Protein AF-A0A3M1YDH3-F1 (afdb_monomer)

pLDDT: mean 92.2, std 5.97, range [54.03, 98.75]

Sequence (337 aa):
ISYLEQKYTNPNSDEGKILLSFSSQKAEKENRIKTLVEKVLTNGDLIYLFNVNKLTEDQAVSLIQSQQKEMLKNVYTKRLQSQLSDELAKAIIKEVNNSRLHTYFHGEDFAFFDKQGNFIGEKLKVSEDILYKIRNTFVDGKTLEMELEQPPTGFSLGTVMTTLAVLMRAGRVIAKYNGKELFSWRDEGVINIFSAAREFRKAAFKAVSKSLSLQQKQEIVQFLLDIEADKHLGLKKKIDFNTNDFELANAIRELVKHFADKIDTLAKIEKGFDTLFPNAAAGKDFLEEFTGPVSEANYIDRATGFLEQKQKFSDAVKRILNIEKFIRNRLPYVKQW

Solvent-accessible surface area (backbone atoms only — not comparable to full-atom values): 18553 Å² total; per-residue (Å²): 105,72,71,53,59,71,69,48,74,52,62,85,41,73,69,16,44,53,49,53,50,53,54,49,55,49,52,51,50,54,50,52,50,51,53,51,53,52,49,46,68,19,56,32,76,49,74,56,95,90,41,80,44,77,32,35,80,92,43,22,67,63,51,52,53,51,51,52,51,52,49,47,48,72,51,29,71,57,48,66,98,71,79,48,58,46,74,51,12,33,50,65,54,65,56,82,56,46,48,53,59,32,75,80,47,74,62,82,78,46,53,39,33,41,74,76,35,50,75,62,29,69,83,27,68,66,45,43,57,52,41,64,73,13,50,87,46,74,41,37,38,46,60,52,36,61,57,37,42,34,73,39,32,55,41,49,59,16,32,51,50,24,49,49,31,50,33,24,57,63,44,46,29,35,39,35,48,98,95,39,80,40,67,44,50,84,39,90,63,46,58,54,32,39,63,42,73,74,41,32,37,67,23,23,33,22,35,57,86,76,77,72,52,72,66,59,47,50,52,53,44,50,52,42,57,77,69,42,43,45,72,80,68,65,48,90,68,75,85,48,95,76,57,35,66,58,58,51,30,45,49,52,22,53,52,37,45,54,55,38,53,46,50,57,51,50,49,73,73,36,89,62,35,61,76,79,40,67,69,50,58,64,37,33,58,61,38,55,74,54,49,64,91,72,46,95,91,42,22,64,62,52,42,52,55,45,61,78,42,40,68,62,50,52,53,33,54,53,50,53,54,49,51,54,50,37,58,74,74,42,45,71,64,60,76,74,108

Nearest PDB structures (foldseek):
  6gow-assembly1_E  TM=3.456E-01  e=7.916E+00  Bacillus subtilis

Mean predicted aligned error: 8.26 Å

Structure (mmCIF, N/CA/C/O backbone):
data_AF-A0A3M1YDH3-F1
#
_entry.id   AF-A0A3M1YDH3-F1
#
loop_
_atom_site.group_PDB
_atom_site.id
_atom_site.type_symbol
_atom_site.label_atom_id
_atom_site.label_alt_id
_atom_site.label_comp_id
_atom_site.label_asym_id
_atom_site.label_entity_id
_atom_site.label_seq_id
_atom_site.pdbx_PDB_ins_code
_atom_site.Cartn_x
_atom_site.Cartn_y
_atom_site.Cartn_z
_atom_site.occupancy
_atom_site.B_iso_or_equiv
_atom_site.auth_seq_id
_atom_site.auth_comp_id
_atom_site.auth_asym_id
_atom_site.auth_atom_id
_atom_site.pdbx_PDB_model_num
ATOM 1 N N . ILE A 1 1 ? -51.596 14.798 34.317 1.00 65.69 1 ILE A N 1
ATOM 2 C CA . ILE A 1 1 ? -51.393 15.724 35.458 1.00 65.69 1 ILE A CA 1
ATOM 3 C C . ILE A 1 1 ? -51.002 17.122 34.991 1.00 65.69 1 ILE A C 1
ATOM 5 O O . ILE A 1 1 ? -51.726 18.034 35.342 1.00 65.69 1 ILE A O 1
ATOM 9 N N . SER A 1 2 ? -50.022 17.296 34.097 1.00 71.12 2 SER A N 1
ATOM 10 C CA . SER A 1 2 ? -49.598 18.627 33.613 1.00 71.12 2 SER A CA 1
ATOM 11 C C . SER A 1 2 ? -50.722 19.498 33.025 1.00 71.12 2 SER A C 1
ATOM 13 O O . SER A 1 2 ? -50.775 20.692 33.282 1.00 71.12 2 SER A O 1
ATOM 15 N N . TYR A 1 3 ? -51.685 18.900 32.314 1.00 75.06 3 TYR A N 1
ATOM 16 C CA . TYR A 1 3 ? -52.895 19.598 31.846 1.00 75.06 3 TYR A CA 1
ATOM 17 C C . TYR A 1 3 ? -53.811 20.075 32.993 1.00 75.06 3 TYR A C 1
ATOM 19 O O . TYR A 1 3 ? -54.406 21.144 32.915 1.00 75.06 3 TYR A O 1
ATOM 27 N N . LEU A 1 4 ? -53.924 19.293 34.071 1.00 70.50 4 LEU A N 1
ATOM 28 C CA . LEU A 1 4 ? -54.727 19.646 35.247 1.00 70.50 4 LEU A CA 1
ATOM 29 C C . LEU A 1 4 ? -54.012 20.702 36.101 1.00 70.50 4 LEU A C 1
ATOM 31 O O . LEU A 1 4 ? -54.668 21.626 36.566 1.00 70.50 4 LEU A O 1
ATOM 35 N N . GLU A 1 5 ? -52.682 20.618 36.219 1.00 70.94 5 GLU A N 1
ATOM 36 C CA . GLU A 1 5 ? -51.823 21.619 36.876 1.00 70.94 5 GLU A CA 1
ATOM 37 C C . GLU A 1 5 ? -51.922 23.002 36.222 1.00 70.94 5 GLU A C 1
ATOM 39 O O . GLU A 1 5 ? -51.886 24.017 36.908 1.00 70.94 5 GLU A O 1
ATOM 44 N N . GLN A 1 6 ? -52.117 23.048 34.903 1.00 74.94 6 GLN A N 1
ATOM 45 C CA . GLN A 1 6 ? -52.343 24.293 34.163 1.00 74.94 6 GLN A CA 1
ATOM 46 C C . GLN A 1 6 ? -53.785 24.814 34.273 1.00 74.94 6 GLN A C 1
ATOM 48 O O . GLN A 1 6 ? -54.013 26.014 34.145 1.00 74.94 6 GLN A O 1
ATOM 53 N N . LYS A 1 7 ? -54.764 23.925 34.484 1.00 75.88 7 LYS A N 1
ATOM 54 C CA . LYS A 1 7 ? -56.198 24.257 34.498 1.00 75.88 7 LYS A CA 1
ATOM 55 C C . LYS A 1 7 ? -56.700 24.698 35.876 1.00 75.88 7 LYS A C 1
ATOM 57 O O . LYS A 1 7 ? -57.589 25.540 35.950 1.00 75.88 7 LYS A O 1
ATOM 62 N N . TYR A 1 8 ? -56.138 24.149 36.951 1.00 72.25 8 TYR A N 1
ATOM 63 C CA . TYR A 1 8 ? -56.520 24.450 38.333 1.00 72.25 8 TYR A CA 1
ATOM 64 C C . TYR A 1 8 ? -55.375 25.176 39.044 1.00 72.25 8 TYR A C 1
ATOM 66 O O . TYR A 1 8 ? -54.591 24.582 39.778 1.00 72.25 8 TYR A O 1
ATOM 74 N N . THR A 1 9 ? -55.272 26.482 38.796 1.00 72.06 9 THR A N 1
ATOM 75 C CA . THR A 1 9 ? -54.166 27.338 39.258 1.00 72.06 9 THR A CA 1
ATOM 76 C C . THR A 1 9 ? -54.359 27.920 40.656 1.00 72.06 9 THR A C 1
ATOM 78 O O . THR A 1 9 ? -53.405 28.450 41.217 1.00 72.06 9 THR A O 1
ATOM 81 N N . ASN A 1 10 ? -55.568 27.843 41.228 1.00 79.81 10 ASN A N 1
ATOM 82 C CA . ASN A 1 10 ? -55.844 28.327 42.580 1.00 79.81 10 ASN A CA 1
ATOM 83 C C . ASN A 1 10 ? -55.642 27.200 43.615 1.00 79.81 10 ASN A C 1
ATOM 85 O O . ASN A 1 10 ? -56.548 26.375 43.784 1.00 79.81 10 ASN A O 1
ATOM 89 N N . PRO A 1 11 ? -54.521 27.182 44.360 1.00 70.56 11 PRO A N 1
ATOM 90 C CA . PRO A 1 11 ? -54.198 26.113 45.309 1.00 70.56 11 PRO A CA 1
ATOM 91 C C . PRO A 1 11 ? -55.143 26.046 46.519 1.00 70.56 11 PRO A C 1
ATOM 93 O O . PRO A 1 11 ? -55.172 25.030 47.208 1.00 70.56 11 PRO A O 1
ATOM 96 N N . ASN A 1 12 ? -55.929 27.098 46.775 1.00 79.50 12 ASN A N 1
ATOM 97 C CA . ASN A 1 12 ? -56.852 27.166 47.912 1.00 79.50 12 ASN A CA 1
ATOM 98 C C . ASN A 1 12 ? -58.268 26.661 47.590 1.00 79.50 12 ASN A C 1
ATOM 100 O O . ASN A 1 12 ? -59.065 26.492 48.514 1.00 79.50 12 ASN A O 1
ATOM 104 N N . SER A 1 13 ? -58.577 26.417 46.310 1.00 84.25 13 SER A N 1
ATOM 105 C CA . SER A 1 13 ? -59.817 25.745 45.895 1.00 84.25 13 SER A CA 1
ATOM 106 C C . SER A 1 13 ? -59.804 24.269 46.300 1.00 84.25 13 SER A C 1
ATOM 108 O O . SER A 1 13 ? -58.733 23.684 46.482 1.00 84.25 13 SER A O 1
ATOM 110 N N . ASP A 1 14 ? -60.975 23.652 46.431 1.00 82.19 14 ASP A N 1
ATOM 111 C CA . ASP A 1 14 ? -61.063 22.231 46.775 1.00 82.19 14 ASP A CA 1
ATOM 112 C C . ASP A 1 14 ? -60.430 21.359 45.677 1.00 82.19 14 ASP A C 1
ATOM 114 O O . ASP A 1 14 ? -59.658 20.445 45.975 1.00 82.19 14 ASP A O 1
ATOM 118 N N . GLU A 1 15 ? -60.619 21.718 44.405 1.00 81.69 15 GLU A N 1
ATOM 119 C CA . GLU A 1 15 ? -59.949 21.091 43.263 1.00 81.69 15 GLU A CA 1
ATOM 120 C C . GLU A 1 15 ? -58.428 21.317 43.279 1.00 81.69 15 GLU A C 1
ATOM 122 O O . GL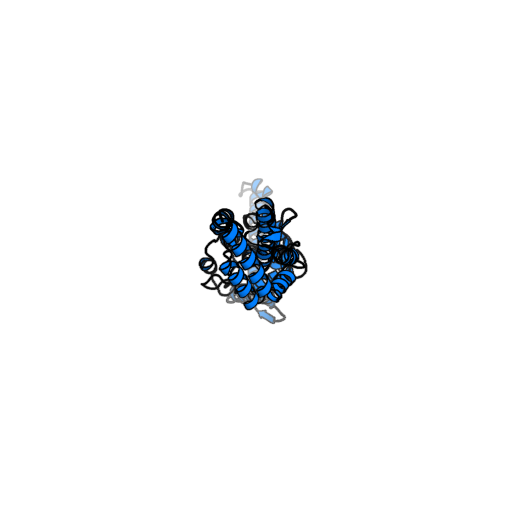U A 1 15 ? -57.662 20.401 42.970 1.00 81.69 15 GLU A O 1
ATOM 127 N N . GLY A 1 16 ? -57.971 22.508 43.681 1.00 79.31 16 GLY A N 1
ATOM 128 C CA . GLY A 1 16 ? -56.550 22.842 43.826 1.00 79.31 16 GLY A CA 1
ATOM 129 C C . GLY A 1 16 ? -55.855 22.048 44.934 1.00 79.31 16 GLY A C 1
ATOM 130 O O . GLY A 1 16 ? -54.741 21.560 44.737 1.00 79.31 16 GLY A O 1
ATOM 131 N N . LYS A 1 17 ? -56.527 21.831 46.071 1.00 81.12 17 LYS A N 1
ATOM 132 C CA . LYS A 1 17 ? -56.030 20.976 47.165 1.00 81.12 17 LYS A CA 1
ATOM 133 C C . LYS A 1 17 ? -55.930 19.510 46.738 1.00 81.12 17 LYS A C 1
ATOM 135 O O . LYS A 1 17 ? -54.937 18.848 47.046 1.00 81.12 17 LYS A O 1
ATOM 140 N N . ILE A 1 18 ? -56.923 19.011 45.997 1.00 82.19 18 ILE A N 1
ATOM 141 C CA . ILE A 1 18 ? -56.911 17.653 45.429 1.00 82.19 18 ILE A CA 1
ATOM 142 C C . ILE A 1 18 ? -55.747 17.497 44.439 1.00 82.19 18 ILE A C 1
ATOM 144 O O . ILE A 1 18 ? -55.007 16.514 44.494 1.00 82.19 18 ILE A O 1
ATOM 148 N N . LEU A 1 19 ? -55.537 18.484 43.567 1.00 82.69 19 LEU A N 1
ATOM 149 C CA . LEU A 1 19 ? -54.433 18.486 42.610 1.00 82.69 19 LEU A CA 1
ATOM 150 C C . LEU A 1 19 ? -53.059 18.498 43.303 1.00 82.69 19 LEU A C 1
ATOM 152 O O . LEU A 1 19 ? -52.203 17.692 42.945 1.00 82.69 19 LEU A O 1
ATOM 156 N N . LEU A 1 20 ? -52.861 19.345 44.321 1.00 80.94 20 LEU A N 1
ATOM 157 C CA . LEU A 1 20 ? -51.630 19.376 45.123 1.00 80.94 20 LEU A CA 1
ATOM 158 C C . LEU A 1 20 ? -51.337 18.019 45.778 1.00 80.94 20 LEU A C 1
ATOM 160 O O . LEU A 1 20 ? -50.189 17.571 45.786 1.00 80.94 20 LEU A O 1
ATOM 164 N N . SER A 1 21 ? -52.373 17.338 46.279 1.00 83.75 21 SER A N 1
ATOM 165 C CA . SER A 1 21 ? -52.250 15.982 46.821 1.00 83.75 21 SER A CA 1
ATOM 166 C C . SER A 1 21 ? -51.764 14.989 45.759 1.00 83.75 21 SER A C 1
ATOM 168 O O . SER A 1 21 ? -50.811 14.247 46.002 1.00 83.75 21 SER A O 1
ATOM 170 N N . PHE A 1 22 ? -52.343 15.016 44.553 1.00 85.19 22 PHE A N 1
ATOM 171 C CA . PHE A 1 22 ? -51.912 14.147 43.455 1.00 85.19 22 PHE A CA 1
ATOM 172 C C . PHE A 1 22 ? -50.481 14.431 42.986 1.00 85.19 22 PHE A C 1
ATOM 174 O O . PHE A 1 22 ? -49.727 13.483 42.755 1.00 85.19 22 PHE A O 1
ATOM 181 N N . SER A 1 23 ? -50.084 15.698 42.861 1.00 84.12 23 SER A N 1
ATOM 182 C CA . SER A 1 23 ? -48.719 16.063 42.464 1.00 84.12 23 SER A CA 1
ATOM 183 C C . SER A 1 23 ? -47.694 15.663 43.531 1.00 84.12 23 SER A C 1
ATOM 185 O O . SER A 1 23 ? -46.643 15.123 43.186 1.00 84.12 23 SER A O 1
ATOM 187 N N . SER A 1 24 ? -48.023 15.819 44.818 1.00 86.94 24 SER A N 1
ATOM 188 C CA . SER A 1 24 ? -47.186 15.348 45.931 1.00 86.94 24 SER A CA 1
ATOM 189 C C . SER A 1 24 ? -47.018 13.823 45.917 1.00 86.94 24 SER A C 1
ATOM 191 O O . SER A 1 24 ? -45.895 13.320 45.893 1.00 86.94 24 SER A O 1
ATOM 193 N N . GLN A 1 25 ? -48.120 13.071 45.805 1.00 88.19 25 GLN A N 1
ATOM 194 C CA . GLN A 1 25 ? -48.073 11.605 45.713 1.00 88.19 25 GLN A CA 1
ATOM 195 C C . GLN A 1 25 ? -47.300 11.119 44.484 1.00 88.19 25 GLN A C 1
ATOM 197 O O . GLN A 1 25 ? -46.616 10.095 44.538 1.00 88.19 25 GLN A O 1
ATOM 202 N N . LYS A 1 26 ? -47.418 11.825 43.355 1.00 87.06 26 LYS A N 1
ATOM 203 C CA . LYS A 1 26 ? -46.640 11.530 42.151 1.00 87.06 26 LYS A CA 1
ATOM 204 C C . LYS A 1 26 ? -45.145 11.707 42.426 1.00 87.06 26 LYS A C 1
ATOM 206 O O . LYS A 1 26 ? -44.388 10.778 42.157 1.00 87.06 26 LYS A O 1
ATOM 211 N N . ALA A 1 27 ? -44.736 12.846 42.984 1.00 89.31 27 ALA A N 1
ATOM 212 C CA . ALA A 1 27 ? -43.336 13.124 43.301 1.00 89.31 27 ALA A CA 1
ATOM 213 C C . ALA A 1 27 ? -42.758 12.107 44.302 1.00 89.31 27 ALA A C 1
ATOM 215 O O . ALA A 1 27 ? -41.642 11.621 44.122 1.00 89.31 27 ALA A O 1
ATOM 216 N N . GLU A 1 28 ? -43.532 11.719 45.317 1.00 92.62 28 GLU A N 1
ATOM 217 C CA . GLU A 1 28 ? -43.135 10.693 46.286 1.00 92.62 28 GLU A CA 1
ATOM 218 C C . GLU A 1 28 ? -42.924 9.327 45.614 1.00 92.62 28 GLU A C 1
ATOM 220 O O . GLU A 1 28 ? -41.909 8.665 45.843 1.00 92.62 28 GLU A O 1
ATOM 225 N N . LYS A 1 29 ? -43.843 8.917 44.730 1.00 92.06 29 LYS A N 1
ATOM 226 C CA . LYS A 1 29 ? -43.714 7.669 43.962 1.00 92.06 29 LYS A CA 1
ATOM 227 C C . LYS A 1 29 ? -42.516 7.700 43.014 1.00 92.06 29 LYS A C 1
ATOM 229 O O . LYS A 1 29 ? -41.796 6.709 42.932 1.00 92.06 29 LYS A O 1
ATOM 234 N N . GLU A 1 30 ? -42.275 8.818 42.332 1.00 91.56 30 GLU A N 1
ATOM 235 C CA . GLU A 1 30 ? -41.105 8.998 41.463 1.00 91.56 30 GLU A CA 1
ATOM 236 C C . GLU A 1 30 ? -39.795 8.904 42.255 1.00 91.56 30 GLU A C 1
ATOM 238 O O . GLU A 1 30 ? -38.885 8.178 41.849 1.00 91.56 30 GLU A O 1
ATOM 243 N N . ASN A 1 31 ? -39.711 9.560 43.416 1.00 94.38 31 ASN A N 1
ATOM 244 C CA . ASN A 1 31 ? -38.549 9.460 44.299 1.00 94.38 31 ASN A CA 1
ATOM 245 C C . ASN A 1 31 ? -38.352 8.036 44.816 1.00 94.38 31 ASN A C 1
ATOM 247 O O . ASN A 1 31 ? -37.240 7.518 44.769 1.00 94.38 31 ASN A O 1
ATOM 251 N N . ARG A 1 32 ? -39.427 7.356 45.225 1.00 93.69 32 ARG A N 1
ATOM 252 C CA . ARG A 1 32 ? -39.354 5.961 45.667 1.00 93.69 32 ARG A CA 1
ATOM 253 C C . ARG A 1 32 ? -38.834 5.036 44.567 1.00 93.69 32 ARG A C 1
ATOM 255 O O . ARG A 1 32 ? -38.036 4.150 44.860 1.00 93.69 32 ARG A O 1
ATOM 262 N N . ILE A 1 33 ? -39.255 5.235 43.317 1.00 92.94 33 ILE A N 1
ATOM 263 C CA . ILE A 1 33 ? -38.732 4.472 42.174 1.00 92.94 33 ILE A CA 1
ATOM 264 C C . ILE A 1 33 ? -37.237 4.744 41.989 1.00 92.94 33 ILE A C 1
ATOM 266 O O . ILE A 1 33 ? -36.479 3.788 41.854 1.00 92.94 33 ILE A O 1
ATOM 270 N N . LYS A 1 34 ? -36.796 6.009 42.034 1.00 92.56 34 LYS A N 1
ATOM 271 C CA . LYS A 1 34 ? -35.365 6.350 41.942 1.00 92.56 34 LYS A CA 1
ATOM 272 C C . LYS A 1 34 ? -34.548 5.656 43.028 1.00 92.56 34 LYS A C 1
ATOM 274 O O . LYS A 1 34 ? -33.583 4.977 42.700 1.00 92.56 34 LYS A O 1
ATOM 279 N N . THR A 1 35 ? -34.991 5.723 44.283 1.00 91.88 35 THR A N 1
ATOM 280 C CA . THR A 1 35 ? -34.320 5.049 45.403 1.00 91.88 35 THR A CA 1
ATOM 281 C C . THR A 1 35 ? -34.264 3.533 45.212 1.00 91.88 35 THR A C 1
ATOM 283 O O . THR A 1 35 ? -33.253 2.911 45.522 1.00 91.88 35 THR A O 1
ATOM 286 N N . LEU A 1 36 ? -35.329 2.912 44.692 1.00 91.50 36 LEU A N 1
ATOM 287 C CA . LEU A 1 36 ? -35.325 1.475 44.400 1.00 91.50 36 LEU A CA 1
ATOM 288 C C . LEU A 1 36 ? -34.329 1.122 43.289 1.00 91.50 36 LEU A C 1
ATOM 290 O O . LEU A 1 36 ? -33.597 0.147 43.431 1.00 91.50 36 LEU A O 1
ATOM 294 N N . VAL A 1 37 ? -34.277 1.914 42.214 1.00 88.12 37 VAL A N 1
ATOM 295 C CA . VAL A 1 37 ? -33.319 1.719 41.115 1.00 88.12 37 VAL A CA 1
ATOM 296 C C . VAL A 1 37 ? -31.885 1.883 41.614 1.00 88.12 37 VAL A C 1
ATOM 298 O O . VAL A 1 37 ? -31.057 1.012 41.361 1.00 88.12 37 VAL A O 1
ATOM 301 N N . GLU A 1 38 ? -31.600 2.943 42.369 1.00 87.19 38 GLU A N 1
ATOM 302 C CA . GLU A 1 38 ? -30.283 3.176 42.972 1.00 87.19 38 GLU A CA 1
ATOM 303 C C . GLU A 1 38 ? -29.879 2.015 43.878 1.00 87.19 38 GLU A C 1
ATOM 305 O O . GLU A 1 38 ? -28.797 1.461 43.711 1.00 87.19 38 GLU A O 1
ATOM 310 N N . LYS A 1 39 ? -30.781 1.567 44.760 1.00 87.62 39 LYS A N 1
ATOM 311 C CA . LYS A 1 39 ? -30.517 0.453 45.675 1.00 87.62 39 LYS A CA 1
ATOM 312 C C . LYS A 1 39 ? -30.206 -0.853 44.943 1.00 87.62 39 LYS A C 1
ATOM 314 O O . LYS A 1 39 ? -29.357 -1.610 45.405 1.00 87.62 39 LYS A O 1
ATOM 319 N N . VAL A 1 40 ? -30.879 -1.132 43.825 1.00 85.12 40 VAL A N 1
ATOM 320 C CA . VAL A 1 40 ? -30.588 -2.311 42.989 1.00 85.12 40 VAL A CA 1
ATOM 321 C C . VAL A 1 40 ? -29.232 -2.170 42.297 1.00 85.12 40 VAL A C 1
ATOM 323 O O . VAL A 1 40 ? -28.473 -3.134 42.256 1.00 85.12 40 VAL A O 1
ATOM 326 N N . LEU A 1 41 ? -28.895 -0.980 41.794 1.00 82.69 41 LEU A N 1
ATOM 327 C CA . LEU A 1 41 ? -27.604 -0.722 41.151 1.00 82.69 41 LEU A CA 1
ATOM 328 C C . LEU A 1 41 ? -26.426 -0.764 42.131 1.00 82.69 41 LEU A C 1
ATOM 330 O O . LEU A 1 41 ? -25.307 -1.037 41.705 1.00 82.69 41 LEU A O 1
ATOM 334 N N . THR A 1 42 ? -26.658 -0.518 43.423 1.00 88.38 42 THR A N 1
ATOM 335 C CA . THR A 1 42 ? -25.607 -0.551 44.447 1.00 88.38 42 THR A CA 1
ATOM 336 C C . THR A 1 42 ? -25.535 -1.851 45.239 1.00 88.38 42 THR A C 1
ATOM 338 O O . THR A 1 42 ? -24.467 -2.159 45.748 1.00 88.38 42 THR A O 1
ATOM 341 N N . ASN A 1 43 ? -26.614 -2.636 45.327 1.00 90.44 43 ASN A N 1
ATOM 342 C CA . ASN A 1 43 ? -26.669 -3.848 46.162 1.00 90.44 43 ASN A CA 1
ATOM 343 C C . ASN A 1 43 ? -27.082 -5.124 45.402 1.00 90.44 43 ASN A C 1
ATOM 345 O O . ASN A 1 43 ? -27.370 -6.148 46.022 1.00 90.44 43 ASN A O 1
ATOM 349 N N . GLY A 1 44 ? -27.187 -5.060 44.073 1.00 89.50 44 GLY A N 1
ATOM 350 C CA . GLY A 1 44 ? -27.526 -6.205 43.227 1.00 89.50 44 GLY A CA 1
ATOM 351 C C . GLY A 1 44 ? -26.353 -7.158 42.969 1.00 89.50 44 GLY A C 1
ATOM 352 O O . GLY A 1 44 ? -25.232 -6.939 43.419 1.00 89.50 44 GLY A O 1
ATOM 353 N N . ASP A 1 45 ? -26.608 -8.203 42.182 1.00 91.00 45 ASP A N 1
ATOM 354 C CA . ASP A 1 45 ? -25.581 -9.140 41.720 1.00 91.00 45 ASP A CA 1
ATOM 355 C C . ASP A 1 45 ? -25.148 -8.795 40.287 1.00 91.00 45 ASP A C 1
ATOM 357 O O . ASP A 1 45 ? -25.968 -8.731 39.369 1.00 91.00 45 ASP A O 1
ATOM 361 N N . LEU A 1 46 ? -23.844 -8.606 40.077 1.00 90.38 46 LEU A N 1
ATOM 362 C CA . LEU A 1 46 ? -23.235 -8.433 38.760 1.00 90.38 46 LEU A CA 1
ATOM 363 C C . LEU A 1 46 ? -22.654 -9.763 38.276 1.00 90.38 46 LEU A C 1
ATOM 365 O O . LEU A 1 46 ? -21.678 -10.266 38.839 1.00 90.38 46 LEU A O 1
ATOM 369 N N . ILE A 1 47 ? -23.226 -10.306 37.202 1.00 90.06 47 ILE A N 1
ATOM 370 C CA . ILE A 1 47 ? -22.816 -11.590 36.626 1.00 90.06 47 ILE A CA 1
ATOM 371 C C . ILE A 1 47 ? -22.047 -11.357 35.323 1.00 90.06 47 ILE A C 1
ATOM 373 O O . ILE A 1 47 ? -22.582 -10.774 34.381 1.00 90.06 47 ILE A O 1
ATOM 377 N N . TYR A 1 48 ? -20.808 -11.845 35.245 1.00 90.25 48 TYR A N 1
ATOM 378 C CA . TYR A 1 48 ? -19.992 -11.810 34.027 1.00 90.25 48 TYR A CA 1
ATOM 379 C C . TYR A 1 48 ? -19.131 -13.074 33.913 1.00 90.25 48 TYR A C 1
ATOM 381 O O . TYR A 1 48 ? -18.459 -13.452 34.869 1.00 90.25 48 TYR A O 1
ATOM 389 N N . LEU A 1 49 ? -19.165 -13.743 32.751 1.00 89.06 49 LEU A N 1
ATOM 390 C CA . LEU A 1 49 ? -18.477 -15.024 32.496 1.00 89.06 49 LEU A CA 1
ATOM 391 C C . LEU A 1 49 ? -18.670 -16.052 33.624 1.00 89.06 49 LEU A C 1
ATOM 393 O O . LEU A 1 49 ? -17.713 -16.648 34.108 1.00 89.06 49 LEU A O 1
ATOM 397 N N . PHE A 1 50 ? -19.922 -16.231 34.053 1.00 90.25 50 PHE A N 1
ATOM 398 C CA . PHE A 1 50 ? -20.324 -17.126 35.147 1.00 90.25 50 PHE A CA 1
ATOM 399 C C . PHE A 1 50 ? -19.782 -16.761 36.543 1.00 90.25 50 PHE A C 1
ATOM 401 O O . PHE A 1 50 ? -20.099 -17.453 37.507 1.00 90.25 50 PHE A O 1
ATOM 408 N N . ASN A 1 51 ? -19.049 -15.653 36.691 1.00 90.12 51 ASN A N 1
ATOM 409 C CA . ASN A 1 51 ? -18.668 -15.112 37.993 1.00 90.12 51 ASN A CA 1
ATOM 410 C C . ASN A 1 51 ? -19.772 -14.198 38.524 1.00 90.12 51 ASN A C 1
ATOM 412 O O . ASN A 1 51 ? -20.217 -13.288 37.822 1.00 90.12 51 ASN A O 1
ATOM 416 N N . VAL A 1 52 ? -20.182 -14.420 39.773 1.00 92.06 52 VAL A N 1
ATOM 417 C CA . VAL A 1 52 ? -21.171 -13.595 40.477 1.00 92.06 52 VAL A CA 1
ATOM 418 C C . VAL A 1 52 ? -20.436 -12.660 41.429 1.00 92.06 52 VAL A C 1
ATOM 420 O O . VAL A 1 52 ? -19.774 -13.115 42.359 1.00 92.06 52 VAL A O 1
ATOM 423 N N . ASN A 1 53 ? -20.566 -11.355 41.210 1.00 89.69 53 ASN A N 1
ATOM 424 C CA . ASN A 1 53 ? -20.005 -10.331 42.080 1.00 89.69 53 ASN A CA 1
ATOM 425 C C . ASN A 1 53 ? -21.139 -9.592 42.789 1.00 89.69 53 ASN A C 1
ATOM 427 O O . ASN A 1 53 ? -21.943 -8.924 42.139 1.00 89.69 53 ASN A O 1
ATOM 431 N N . LYS A 1 54 ? -21.193 -9.689 44.117 1.00 91.56 54 LYS A N 1
ATOM 432 C CA . LYS A 1 54 ? -22.169 -8.942 44.917 1.00 91.56 54 LYS A CA 1
ATOM 433 C C . LYS A 1 54 ? -21.766 -7.474 44.984 1.00 91.56 54 LYS A C 1
ATOM 435 O O . LYS A 1 54 ? -20.666 -7.163 45.440 1.00 91.56 54 LYS A O 1
ATOM 440 N N . LEU A 1 55 ? -22.642 -6.584 44.535 1.00 92.44 55 LEU A N 1
ATOM 441 C CA . LEU A 1 55 ? -22.431 -5.146 44.637 1.00 92.44 55 LEU A CA 1
ATOM 442 C C . LEU A 1 55 ? -22.700 -4.693 46.077 1.00 92.44 55 LEU A C 1
ATOM 444 O O . LEU A 1 55 ? -23.550 -5.245 46.776 1.00 92.44 55 LEU A O 1
ATOM 448 N N . THR A 1 56 ? -21.949 -3.690 46.517 1.00 91.00 56 THR A N 1
ATOM 449 C CA . THR A 1 56 ? -22.242 -2.917 47.730 1.00 91.00 56 THR A CA 1
ATOM 450 C C . THR A 1 56 ? -22.130 -1.438 47.392 1.00 91.00 56 THR A C 1
ATOM 452 O O . THR A 1 56 ? -21.443 -1.078 46.433 1.00 91.00 56 THR A O 1
ATOM 455 N N . GLU A 1 57 ? -22.767 -0.573 48.182 1.00 88.12 57 GLU A N 1
ATOM 456 C CA . GLU A 1 57 ? -22.722 0.884 47.984 1.00 88.12 57 GLU A CA 1
ATOM 457 C C . GLU A 1 57 ? -21.291 1.424 47.832 1.00 88.12 57 GLU A C 1
ATOM 459 O O . GLU A 1 57 ? -21.047 2.257 46.960 1.00 88.12 57 GLU A O 1
ATOM 464 N N . ASP A 1 58 ? -20.333 0.861 48.572 1.00 90.44 58 ASP A N 1
ATOM 465 C CA . ASP A 1 58 ? -18.927 1.275 48.531 1.00 90.44 58 ASP A CA 1
ATOM 466 C C . ASP A 1 58 ? -18.187 0.854 47.247 1.00 90.44 58 ASP A C 1
ATOM 468 O O . ASP A 1 58 ? -17.259 1.538 46.813 1.00 90.44 58 ASP A O 1
ATOM 472 N N . GLN A 1 59 ? -18.560 -0.278 46.631 1.00 90.50 59 GLN A N 1
ATOM 473 C CA . GLN A 1 59 ? -17.777 -0.895 45.545 1.00 90.50 59 GLN A CA 1
ATOM 474 C C . GLN A 1 59 ? -18.514 -1.015 44.207 1.00 90.50 59 GLN A C 1
ATOM 476 O O . GLN A 1 59 ? -17.900 -1.385 43.208 1.00 90.50 59 GLN A O 1
ATOM 481 N N . ALA A 1 60 ? -19.814 -0.718 44.148 1.00 89.75 60 ALA A N 1
ATOM 482 C CA . ALA A 1 60 ? -20.626 -0.981 42.962 1.00 89.75 60 ALA A CA 1
ATOM 483 C C . ALA A 1 60 ? -20.063 -0.306 41.703 1.00 89.75 60 ALA A C 1
ATOM 485 O O . ALA A 1 60 ? -19.869 -0.953 40.674 1.00 89.75 60 ALA A O 1
ATOM 486 N N . VAL A 1 61 ? -19.727 0.984 41.803 1.00 89.62 61 VAL A N 1
ATOM 487 C CA . VAL A 1 61 ? -19.200 1.767 40.677 1.00 89.62 61 VAL A CA 1
ATOM 488 C C . VAL A 1 61 ? -17.856 1.217 40.194 1.00 89.62 61 VAL A C 1
ATOM 490 O O . VAL A 1 61 ? -17.680 0.994 38.996 1.00 89.62 61 VAL A O 1
ATOM 493 N N . SER A 1 62 ? -16.910 0.974 41.105 1.00 91.50 62 SER A N 1
ATOM 494 C CA . SER A 1 62 ? -15.567 0.502 40.748 1.00 91.50 62 SER A CA 1
ATOM 495 C C . SER A 1 62 ? -15.591 -0.921 40.182 1.00 91.50 62 SER A C 1
ATOM 497 O O . SER A 1 62 ? -14.889 -1.207 39.208 1.00 91.50 62 SER A O 1
ATOM 499 N N . LEU A 1 63 ? -16.444 -1.795 40.723 1.00 91.69 63 LEU A N 1
ATOM 500 C CA . LEU A 1 63 ? -16.606 -3.171 40.263 1.00 91.69 63 LEU A CA 1
ATOM 501 C C . LEU A 1 63 ? -17.250 -3.233 38.874 1.00 91.69 63 LEU A C 1
ATOM 503 O O . LEU A 1 63 ? -16.728 -3.926 38.002 1.00 91.69 63 LEU A O 1
ATOM 507 N N . ILE A 1 64 ? -18.316 -2.463 38.628 1.00 91.12 64 ILE A N 1
ATOM 508 C CA . ILE A 1 64 ? -18.939 -2.355 37.299 1.00 91.12 64 ILE A CA 1
ATOM 509 C C . ILE A 1 64 ? -17.919 -1.850 36.275 1.00 91.12 64 ILE A C 1
ATOM 511 O O . ILE A 1 64 ? -17.768 -2.453 35.215 1.00 91.12 64 ILE A O 1
ATOM 515 N N . GLN A 1 65 ? -17.173 -0.788 36.595 1.00 92.12 65 GLN A N 1
ATOM 516 C CA . GLN A 1 65 ? -16.143 -0.252 35.701 1.00 92.12 65 GLN A CA 1
ATOM 517 C C . GLN A 1 65 ? -15.028 -1.267 35.417 1.00 92.12 65 GLN A C 1
ATOM 519 O O . GLN A 1 65 ? -14.548 -1.357 34.286 1.00 92.12 65 GLN A O 1
ATOM 524 N N . SER A 1 66 ? -14.611 -2.041 36.423 1.00 91.56 66 SER A N 1
ATOM 525 C CA . SER A 1 66 ? -13.625 -3.112 36.257 1.00 91.56 66 SER A CA 1
ATOM 526 C C . SER A 1 66 ? -14.142 -4.206 35.317 1.00 91.56 66 SER A C 1
ATOM 528 O O . SER A 1 66 ? -13.484 -4.531 34.328 1.00 91.56 66 SER A O 1
ATOM 530 N N . GLN A 1 67 ? -15.365 -4.699 35.541 1.00 92.56 67 GLN A N 1
ATOM 531 C CA . GLN A 1 67 ? -15.969 -5.727 34.688 1.00 92.56 67 GLN A CA 1
ATOM 532 C C . GLN A 1 67 ? -16.218 -5.229 33.260 1.00 92.56 67 GLN A C 1
ATOM 534 O O . GLN A 1 67 ? -15.989 -5.964 32.305 1.00 92.56 67 GLN A O 1
ATOM 539 N N . GLN A 1 68 ? -16.608 -3.965 33.078 1.00 91.44 68 GLN A N 1
ATOM 540 C CA . GLN A 1 68 ? -16.722 -3.355 31.750 1.00 91.44 68 GLN A CA 1
ATOM 541 C C . GLN A 1 68 ? -15.377 -3.334 31.013 1.00 91.44 68 GLN A C 1
ATOM 543 O O . GLN A 1 68 ? -15.331 -3.624 29.817 1.00 91.44 68 GLN A O 1
ATOM 548 N N . LYS A 1 69 ? -14.271 -3.033 31.707 1.00 90.81 69 LYS A N 1
ATOM 549 C CA . LYS A 1 69 ? -12.926 -3.088 31.111 1.00 90.81 69 LYS A CA 1
ATOM 550 C C . LYS A 1 69 ? -12.552 -4.510 30.698 1.00 90.81 69 LYS A C 1
ATOM 552 O O . LYS A 1 69 ? -12.044 -4.691 29.595 1.00 90.81 69 LYS A O 1
ATOM 557 N N . GLU A 1 70 ? -12.832 -5.507 31.533 1.00 90.62 70 GLU A N 1
ATOM 558 C CA . GLU A 1 70 ? -12.582 -6.918 31.202 1.00 90.62 70 GLU A CA 1
ATOM 559 C C . GLU A 1 70 ? -13.462 -7.409 30.045 1.00 90.62 70 GLU A C 1
ATOM 561 O O . GLU A 1 70 ? -12.980 -8.086 29.138 1.00 90.62 70 GLU A O 1
ATOM 566 N N . MET A 1 71 ? -14.729 -6.992 29.998 1.00 91.81 71 MET A N 1
ATOM 567 C CA . MET A 1 71 ? -15.613 -7.229 28.855 1.00 91.81 71 MET A CA 1
ATOM 568 C C . MET A 1 71 ? -15.033 -6.663 27.563 1.00 91.81 71 MET A C 1
ATOM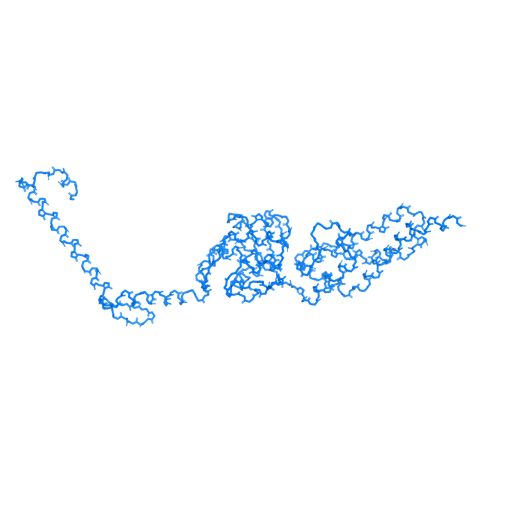 570 O O . MET A 1 71 ? -14.947 -7.371 26.561 1.00 91.81 71 MET A O 1
ATOM 574 N N . LEU A 1 72 ? -14.575 -5.411 27.581 1.00 90.00 72 LEU A N 1
ATOM 575 C CA . LEU A 1 72 ? -13.963 -4.793 26.408 1.00 90.00 72 LEU A CA 1
ATOM 576 C C . LEU A 1 72 ? -12.693 -5.526 25.960 1.00 90.00 72 LEU A C 1
ATOM 578 O O . LEU A 1 72 ? -12.514 -5.704 24.757 1.00 90.00 72 LEU A O 1
ATOM 582 N N . LYS A 1 73 ? -11.844 -5.983 26.889 1.00 88.50 73 LYS A N 1
ATOM 583 C CA . LYS A 1 73 ? -10.639 -6.767 26.564 1.00 88.50 73 LYS A CA 1
ATOM 584 C C . LYS A 1 73 ? -10.976 -8.116 25.926 1.00 88.50 73 LYS A C 1
ATOM 586 O O . LYS A 1 73 ? -10.318 -8.512 24.968 1.00 88.50 73 LYS A O 1
ATOM 591 N N . ASN A 1 74 ? -12.008 -8.793 26.427 1.00 91.69 74 ASN A N 1
ATOM 592 C CA . ASN A 1 74 ? -12.407 -10.112 25.934 1.00 91.69 74 ASN A CA 1
ATOM 593 C C . ASN A 1 74 ? -13.125 -10.050 24.584 1.00 91.69 74 ASN A C 1
ATOM 595 O O . ASN A 1 74 ? -13.042 -10.993 23.802 1.00 91.69 74 ASN A O 1
ATOM 599 N N . VAL A 1 75 ? -13.812 -8.944 24.296 1.00 93.75 75 VAL A N 1
ATOM 600 C CA . VAL A 1 75 ? -14.470 -8.719 23.004 1.00 93.75 75 VAL A CA 1
ATOM 601 C C . VAL A 1 75 ? -13.463 -8.211 21.968 1.00 93.75 75 VAL A C 1
ATOM 603 O O . VAL A 1 75 ? -13.371 -8.758 20.872 1.00 93.75 75 VAL A O 1
ATOM 606 N N . TYR A 1 76 ? -12.666 -7.198 22.311 1.00 95.00 76 TYR A N 1
ATOM 607 C CA . TYR A 1 76 ? -11.717 -6.558 21.398 1.00 95.00 76 TYR A CA 1
ATOM 608 C C . TYR A 1 76 ? -10.278 -7.013 21.659 1.00 95.00 76 TYR A C 1
ATOM 610 O O . TYR A 1 76 ? -9.395 -6.220 21.996 1.00 95.00 76 TYR A O 1
ATOM 618 N N . THR A 1 77 ? -10.026 -8.308 21.481 1.00 94.38 77 THR A N 1
ATOM 619 C CA . THR A 1 77 ? -8.717 -8.937 21.743 1.00 94.38 77 THR A CA 1
ATOM 620 C C . THR A 1 77 ? -7.588 -8.402 20.854 1.00 94.38 77 THR A C 1
ATOM 622 O O . THR A 1 77 ? -6.404 -8.545 21.171 1.00 94.38 77 THR A O 1
ATOM 625 N N . LYS A 1 78 ? -7.939 -7.744 19.745 1.00 95.12 78 LYS A N 1
ATOM 626 C CA . LYS A 1 78 ? -7.010 -7.137 18.793 1.00 95.12 78 LYS A CA 1
ATOM 627 C C . LYS A 1 78 ? -7.009 -5.609 18.815 1.00 95.12 78 LYS A C 1
ATOM 629 O O . LYS A 1 78 ? -6.406 -4.996 17.940 1.00 95.12 78 LYS A O 1
ATOM 634 N N . ARG A 1 79 ? -7.614 -4.982 19.824 1.00 93.19 79 ARG A N 1
ATOM 635 C CA . ARG A 1 79 ? -7.591 -3.522 19.953 1.00 93.19 79 ARG A CA 1
ATOM 636 C C . ARG A 1 79 ? -6.162 -2.984 20.053 1.00 93.19 79 ARG A C 1
ATOM 638 O O . ARG A 1 79 ? -5.292 -3.613 20.661 1.00 93.19 79 ARG A O 1
ATOM 645 N N . LEU A 1 80 ? -5.950 -1.820 19.448 1.00 94.69 80 LEU A N 1
ATOM 646 C CA . LEU A 1 80 ? -4.718 -1.035 19.551 1.00 94.69 80 LEU A CA 1
ATOM 647 C C . LEU A 1 80 ? -4.794 -0.102 20.766 1.00 94.69 80 LEU A C 1
ATOM 649 O O . LEU A 1 80 ? -5.891 0.249 21.215 1.00 94.69 80 LEU A O 1
ATOM 653 N N . GLN A 1 81 ? -3.642 0.327 21.278 1.00 92.38 81 GLN A N 1
ATOM 654 C CA . GLN A 1 81 ? -3.565 1.248 22.418 1.00 92.38 81 GLN A CA 1
ATOM 655 C C . GLN A 1 81 ? -4.097 2.646 22.081 1.00 92.38 81 GLN A C 1
ATOM 657 O O . GLN A 1 81 ? -4.677 3.320 22.932 1.00 92.38 81 GLN A O 1
ATOM 662 N N . SER A 1 82 ? -3.929 3.072 20.831 1.00 94.88 82 SER A N 1
ATOM 663 C CA . SER A 1 82 ? -4.435 4.337 20.302 1.00 94.88 82 SER A CA 1
ATOM 664 C C . SER A 1 82 ? -4.981 4.149 18.883 1.00 94.88 82 SER A C 1
ATOM 666 O O . SER A 1 82 ? -4.945 3.055 18.323 1.00 94.88 82 SER A O 1
ATOM 668 N N . GLN A 1 83 ? -5.580 5.200 18.325 1.00 96.38 83 GLN A N 1
ATOM 669 C CA . GLN A 1 83 ? -6.139 5.209 16.973 1.00 96.38 83 GLN A CA 1
ATOM 670 C C . GLN A 1 83 ? -5.512 6.357 16.183 1.00 96.38 83 GLN A C 1
ATOM 672 O O . GLN A 1 83 ? -5.145 7.379 16.766 1.00 96.38 83 GLN A O 1
ATOM 677 N N . LEU A 1 84 ? -5.402 6.199 14.865 1.00 97.25 84 LEU A N 1
ATOM 678 C CA . LEU A 1 84 ? -4.866 7.236 13.986 1.00 97.25 84 LEU A CA 1
ATOM 679 C C . LEU A 1 84 ? -5.984 8.141 13.460 1.00 97.25 84 LEU A C 1
ATOM 681 O O . LEU A 1 84 ? -7.129 7.714 13.300 1.00 97.25 84 LEU A O 1
ATOM 685 N N . SER A 1 85 ? -5.621 9.388 13.158 1.00 96.06 85 SER A N 1
ATOM 686 C CA . SER A 1 85 ? -6.461 10.321 12.401 1.00 96.06 85 SER A CA 1
ATOM 687 C C . SER A 1 85 ? -6.427 9.980 10.908 1.00 96.06 85 SER A C 1
ATOM 689 O O . SER A 1 85 ? -5.404 9.512 10.402 1.00 96.06 85 SER A O 1
ATOM 691 N N . ASP A 1 86 ? -7.524 10.231 10.192 1.00 93.50 86 ASP A N 1
ATOM 692 C CA . ASP A 1 86 ? -7.610 10.093 8.734 1.00 93.50 86 ASP A CA 1
ATOM 693 C C . ASP A 1 86 ? -6.828 11.192 7.991 1.00 93.50 86 ASP A C 1
ATOM 695 O O . ASP A 1 86 ? -6.358 10.974 6.873 1.00 93.50 86 ASP A O 1
ATOM 699 N N . GLU A 1 87 ? -6.585 12.338 8.632 1.00 93.88 87 GLU A N 1
ATOM 700 C CA . GLU A 1 87 ? -5.774 13.434 8.080 1.00 93.88 87 GLU A CA 1
ATOM 701 C C . GLU A 1 87 ? -4.334 13.002 7.741 1.00 93.88 87 GLU A C 1
ATOM 703 O O . GLU A 1 87 ? -3.720 13.527 6.803 1.00 93.88 87 GLU A O 1
ATOM 708 N N . LEU A 1 88 ? -3.800 12.008 8.463 1.00 97.25 88 LEU A N 1
ATOM 709 C CA . LEU A 1 88 ? -2.451 11.476 8.250 1.00 97.25 88 LEU A CA 1
ATOM 710 C C . LEU A 1 88 ? -2.319 10.742 6.912 1.00 97.25 88 LEU A C 1
ATOM 712 O O . LEU A 1 88 ? -1.258 10.803 6.287 1.00 97.25 88 LEU A O 1
ATOM 716 N N . ALA A 1 89 ? -3.385 10.096 6.434 1.00 97.88 89 ALA A N 1
ATOM 717 C CA . ALA A 1 89 ? -3.360 9.283 5.221 1.00 97.88 89 ALA A CA 1
ATOM 718 C C . ALA A 1 89 ? -2.860 10.082 4.007 1.00 97.88 89 ALA A C 1
ATOM 720 O O . ALA A 1 89 ? -1.943 9.666 3.294 1.00 97.88 89 ALA A O 1
ATOM 721 N N . LYS A 1 90 ? -3.407 11.288 3.807 1.00 97.50 90 LYS A N 1
ATOM 722 C CA . LYS A 1 90 ? -2.981 12.192 2.731 1.00 97.50 90 LYS A CA 1
ATOM 723 C C . LYS A 1 90 ? -1.535 12.655 2.907 1.00 97.50 90 LYS A C 1
ATOM 725 O O . LYS A 1 90 ? -0.822 12.799 1.912 1.00 97.50 90 LYS A O 1
ATOM 730 N N . ALA A 1 91 ? -1.122 12.928 4.145 1.00 97.06 91 ALA A N 1
ATOM 731 C CA . ALA A 1 91 ? 0.217 13.415 4.455 1.00 97.06 91 ALA A CA 1
ATOM 732 C C . ALA A 1 91 ? 1.287 12.368 4.111 1.00 97.06 91 ALA A C 1
ATOM 734 O O . ALA A 1 91 ? 2.257 12.692 3.431 1.00 97.06 91 ALA A O 1
ATOM 735 N N . ILE A 1 92 ? 1.046 11.099 4.452 1.00 97.00 92 ILE A N 1
ATOM 736 C CA . ILE A 1 92 ? 1.940 9.970 4.144 1.00 97.00 92 ILE A CA 1
ATOM 737 C C . ILE A 1 92 ? 2.145 9.806 2.637 1.00 97.00 92 ILE A C 1
ATOM 739 O O . ILE A 1 92 ? 3.270 9.637 2.169 1.00 97.00 92 ILE A O 1
ATOM 743 N N . ILE A 1 93 ? 1.067 9.887 1.852 1.00 96.38 93 ILE A N 1
ATOM 744 C CA . ILE A 1 93 ? 1.158 9.770 0.390 1.00 96.38 93 ILE A CA 1
ATOM 745 C C . ILE A 1 93 ? 1.923 10.953 -0.215 1.00 96.38 93 ILE A C 1
ATOM 747 O O . ILE A 1 93 ? 2.680 10.775 -1.171 1.00 96.38 93 ILE A O 1
ATOM 751 N N . LYS A 1 94 ? 1.745 12.158 0.341 1.00 95.00 94 LYS A N 1
ATOM 752 C CA . LYS A 1 94 ? 2.410 13.383 -0.121 1.00 95.00 94 LYS A CA 1
ATOM 753 C C . LYS A 1 94 ? 3.871 13.496 0.283 1.00 95.00 94 LYS A C 1
ATOM 755 O O . LYS A 1 94 ? 4.593 14.239 -0.378 1.00 95.00 94 LYS A O 1
ATOM 760 N N . GLU A 1 95 ? 4.284 12.827 1.353 1.00 94.94 95 GLU A N 1
ATOM 761 C CA . GLU A 1 95 ? 5.636 12.958 1.876 1.00 94.94 95 GLU A CA 1
ATOM 762 C C . GLU A 1 95 ? 6.659 12.579 0.798 1.00 94.94 95 GLU A C 1
ATOM 764 O O . GLU A 1 95 ? 6.594 11.519 0.166 1.00 94.94 95 GLU A O 1
ATOM 769 N N . VAL A 1 96 ? 7.599 13.486 0.555 1.00 89.56 96 VAL A N 1
ATOM 770 C CA . VAL A 1 96 ? 8.643 13.319 -0.462 1.00 89.56 96 VAL A CA 1
ATOM 771 C C . VAL A 1 96 ? 9.904 12.756 0.185 1.00 89.56 96 VAL A C 1
ATOM 773 O O . VAL A 1 96 ? 10.629 11.991 -0.446 1.00 89.56 96 VAL A O 1
ATOM 776 N N . ASN A 1 97 ? 10.154 13.095 1.451 1.00 91.62 97 ASN A N 1
ATOM 777 C CA . ASN A 1 97 ? 11.298 12.615 2.203 1.00 91.62 97 ASN A CA 1
ATOM 778 C C . ASN A 1 97 ? 10.930 11.359 3.002 1.00 91.62 97 ASN A C 1
ATOM 780 O O . ASN A 1 97 ? 10.336 11.445 4.076 1.00 91.62 97 ASN A O 1
ATOM 784 N N . ASN A 1 98 ? 11.345 10.192 2.507 1.00 90.75 98 ASN A N 1
ATOM 785 C CA . ASN A 1 98 ? 11.051 8.911 3.154 1.00 90.75 98 ASN A CA 1
ATOM 786 C C . ASN A 1 98 ? 11.547 8.850 4.604 1.00 90.75 98 ASN A C 1
ATOM 788 O O . ASN A 1 98 ? 10.843 8.326 5.462 1.00 90.75 98 ASN A O 1
ATOM 792 N N . SER A 1 99 ? 12.689 9.465 4.922 1.00 92.75 99 SER A N 1
ATOM 793 C CA . SER A 1 99 ? 13.214 9.491 6.291 1.00 92.75 99 SER A CA 1
ATOM 794 C C . SER A 1 99 ? 12.326 10.275 7.267 1.00 92.75 99 SER A C 1
ATOM 796 O O . SER A 1 99 ? 12.501 10.143 8.472 1.00 92.75 99 SER A O 1
ATOM 798 N N . ARG A 1 100 ? 11.348 11.063 6.792 1.00 95.94 100 ARG A N 1
ATOM 799 C CA . ARG A 1 100 ? 10.331 11.716 7.639 1.00 95.94 100 ARG A CA 1
ATOM 800 C C . ARG A 1 100 ? 9.091 10.859 7.883 1.00 95.94 100 ARG A C 1
ATOM 802 O O . ARG A 1 100 ? 8.324 11.174 8.779 1.00 95.94 100 ARG A O 1
ATOM 809 N N . LEU A 1 101 ? 8.886 9.763 7.151 1.00 96.25 101 LEU A N 1
ATOM 810 C CA . LEU A 1 101 ? 7.673 8.946 7.290 1.00 96.25 101 LEU A CA 1
ATOM 811 C C . LEU A 1 101 ? 7.485 8.411 8.716 1.00 96.25 101 LEU A C 1
ATOM 813 O O . LEU A 1 101 ? 6.368 8.415 9.227 1.00 96.25 101 LEU A O 1
ATOM 817 N N . HIS A 1 102 ? 8.570 8.023 9.390 1.00 95.88 102 HIS A N 1
ATOM 818 C CA . HIS A 1 102 ? 8.502 7.522 10.764 1.00 95.88 102 HIS A CA 1
ATOM 819 C C . HIS A 1 102 ? 8.018 8.571 11.780 1.00 95.88 102 HIS A C 1
ATOM 821 O O . HIS A 1 102 ? 7.486 8.201 12.820 1.00 95.88 102 HIS A O 1
ATOM 827 N N . THR A 1 103 ? 8.162 9.874 11.497 1.00 96.56 103 THR A N 1
ATOM 828 C CA . THR A 1 103 ? 7.799 10.934 12.453 1.00 96.56 103 THR A CA 1
ATOM 829 C C . THR A 1 103 ? 6.297 11.198 12.521 1.00 96.56 103 THR A C 1
ATOM 831 O O . THR A 1 103 ? 5.858 11.913 13.413 1.00 96.56 103 THR A O 1
ATOM 834 N N . TYR A 1 104 ? 5.509 10.653 11.587 1.00 96.44 104 TYR A N 1
ATOM 835 C CA . TYR A 1 104 ? 4.046 10.783 11.578 1.00 96.44 104 TYR A CA 1
ATOM 836 C C . TYR A 1 104 ? 3.352 9.850 12.578 1.00 96.44 104 TYR A C 1
ATOM 838 O O . TYR A 1 104 ? 2.148 9.981 12.797 1.00 96.44 104 TYR A O 1
ATOM 846 N N . PHE A 1 105 ? 4.087 8.902 13.163 1.00 95.62 105 PHE A N 1
ATOM 847 C CA . PHE A 1 105 ? 3.525 7.858 14.006 1.00 95.62 105 PHE A CA 1
ATOM 848 C C . PHE A 1 105 ? 4.159 7.852 15.390 1.00 95.62 105 PHE A C 1
ATOM 850 O O . PHE A 1 105 ? 5.351 8.114 15.567 1.00 95.62 105 PHE A O 1
ATOM 857 N N . HIS A 1 106 ? 3.341 7.506 16.378 1.00 89.69 106 HIS A N 1
ATOM 858 C CA . HIS A 1 106 ? 3.748 7.369 17.767 1.00 89.69 106 HIS A CA 1
ATOM 859 C C . HIS A 1 106 ? 3.155 6.081 18.339 1.00 89.69 106 HIS A C 1
ATOM 861 O O . HIS A 1 106 ? 2.005 5.748 18.054 1.00 89.69 106 HIS A O 1
ATOM 867 N N . GLY A 1 107 ? 3.931 5.389 19.171 1.00 90.50 107 GLY A N 1
ATOM 868 C CA . GLY A 1 107 ? 3.544 4.107 19.762 1.00 90.50 107 GLY A CA 1
ATOM 869 C C . GLY A 1 107 ? 3.971 2.896 18.930 1.00 90.50 107 GLY A C 1
ATOM 870 O O . GLY A 1 107 ? 4.184 2.983 17.721 1.00 90.50 107 GLY A O 1
ATOM 871 N N . GLU A 1 108 ? 4.113 1.757 19.605 1.00 92.06 108 GLU A N 1
ATOM 872 C CA . GLU A 1 108 ? 4.620 0.513 19.008 1.00 92.06 108 GLU A CA 1
ATOM 873 C C . GLU A 1 108 ? 3.651 -0.084 17.979 1.00 92.06 108 GLU A C 1
ATOM 875 O O . GLU A 1 108 ? 4.093 -0.636 16.975 1.00 92.06 108 GLU A O 1
ATOM 880 N N . ASP A 1 109 ? 2.342 0.115 18.170 1.00 94.88 109 ASP A N 1
ATOM 881 C CA . ASP A 1 109 ? 1.286 -0.346 17.255 1.00 94.88 109 ASP A CA 1
ATOM 882 C C . ASP A 1 109 ? 1.390 0.267 15.843 1.00 94.88 109 ASP A C 1
ATOM 884 O O . ASP A 1 109 ? 0.810 -0.264 14.894 1.00 94.88 109 ASP A O 1
ATOM 888 N N . PHE A 1 110 ? 2.134 1.371 15.695 1.00 97.38 110 PHE A N 1
ATOM 889 C CA . PHE A 1 110 ? 2.237 2.159 14.464 1.00 97.38 110 PHE A CA 1
ATOM 890 C C . PHE A 1 110 ? 3.685 2.404 14.019 1.00 97.38 110 PHE A C 1
ATOM 892 O O . PHE A 1 110 ? 3.962 3.352 13.282 1.00 97.38 110 PHE A O 1
ATOM 899 N N . ALA A 1 111 ? 4.624 1.549 14.432 1.00 96.75 111 ALA A N 1
ATOM 900 C CA . ALA A 1 111 ? 6.021 1.596 13.998 1.00 96.75 111 ALA A CA 1
ATOM 901 C C . ALA A 1 111 ? 6.184 1.125 12.535 1.00 96.75 111 ALA A C 1
ATOM 903 O O . ALA A 1 111 ? 6.822 0.115 12.254 1.00 96.75 111 ALA A O 1
ATOM 904 N N . PHE A 1 112 ? 5.558 1.825 11.586 1.00 97.81 112 PHE A N 1
ATOM 905 C CA . PHE A 1 112 ? 5.490 1.408 10.185 1.00 97.81 112 PHE A CA 1
ATOM 906 C C . PHE A 1 112 ? 6.805 1.564 9.425 1.00 97.81 112 PHE A C 1
ATOM 908 O O . PHE A 1 112 ? 7.073 0.780 8.514 1.00 97.81 112 PHE A O 1
ATOM 915 N N . PHE A 1 113 ? 7.603 2.574 9.774 1.00 96.31 113 PHE A N 1
ATOM 916 C CA . PHE A 1 113 ? 8.837 2.919 9.076 1.00 96.31 113 PHE A CA 1
ATOM 917 C C . PHE A 1 113 ? 10.004 3.071 10.045 1.00 96.31 113 PHE A C 1
ATOM 919 O O . PHE A 1 113 ? 9.833 3.577 11.156 1.00 96.31 113 PHE A O 1
ATOM 926 N N . ASP A 1 114 ? 11.197 2.684 9.600 1.00 94.44 114 ASP A N 1
ATOM 927 C CA . ASP A 1 114 ? 12.439 3.028 10.288 1.00 94.44 114 ASP A CA 1
ATOM 928 C C . ASP A 1 114 ? 12.865 4.484 10.001 1.00 94.44 114 ASP A C 1
ATOM 930 O O . ASP A 1 114 ? 12.239 5.217 9.228 1.00 94.44 114 ASP A O 1
ATOM 934 N N . LYS A 1 115 ? 13.965 4.925 10.622 1.00 94.56 115 LYS A N 1
ATOM 935 C CA . LYS A 1 115 ? 14.490 6.293 10.452 1.00 94.56 115 LYS A CA 1
ATOM 936 C C . LYS A 1 115 ? 14.976 6.580 9.031 1.00 94.56 115 LYS A C 1
ATOM 938 O O . LYS A 1 115 ? 15.101 7.741 8.648 1.00 94.56 115 LYS A O 1
ATOM 943 N N . GLN A 1 116 ? 15.273 5.543 8.258 1.00 90.81 116 GLN A N 1
ATOM 944 C CA . GLN A 1 116 ? 15.699 5.634 6.870 1.00 90.81 116 GLN A CA 1
ATOM 945 C C . GLN A 1 116 ? 14.492 5.731 5.924 1.00 90.81 116 GLN A C 1
ATOM 947 O O . GLN A 1 116 ? 14.652 6.163 4.783 1.00 90.81 116 GLN A O 1
ATOM 952 N N . GLY A 1 117 ? 13.285 5.440 6.416 1.00 90.31 117 GLY A N 1
ATOM 953 C CA . GLY A 1 117 ? 12.048 5.442 5.647 1.00 90.31 117 GLY A CA 1
ATOM 954 C C . GLY A 1 117 ? 11.710 4.088 5.031 1.00 90.31 117 GLY A C 1
ATOM 955 O O . GLY A 1 117 ? 10.803 4.022 4.202 1.00 90.31 117 GLY A O 1
ATOM 956 N N . ASN A 1 118 ? 12.406 3.018 5.425 1.00 90.88 118 ASN A N 1
ATOM 957 C CA . ASN A 1 118 ? 12.069 1.668 4.995 1.00 90.88 118 ASN A CA 1
ATOM 958 C C . ASN A 1 118 ? 10.838 1.186 5.752 1.00 90.88 118 ASN A C 1
ATOM 960 O O . ASN A 1 118 ? 10.713 1.394 6.960 1.00 90.88 118 ASN A O 1
ATOM 964 N N . PHE A 1 119 ? 9.943 0.501 5.047 1.00 93.12 119 PHE A N 1
ATOM 965 C CA . PHE A 1 119 ? 8.781 -0.116 5.666 1.00 93.12 119 PHE A CA 1
ATOM 966 C C . PHE A 1 119 ? 9.190 -1.335 6.505 1.00 93.12 119 PHE A C 1
ATOM 968 O O . PHE A 1 119 ? 9.802 -2.272 5.994 1.00 93.12 119 PHE A O 1
ATOM 975 N N . ILE A 1 120 ? 8.814 -1.322 7.782 1.00 94.69 120 ILE A N 1
ATOM 976 C CA . ILE A 1 120 ? 9.059 -2.387 8.770 1.00 94.69 120 ILE A CA 1
ATOM 977 C C . ILE A 1 120 ? 7.759 -2.868 9.441 1.00 94.69 120 ILE A C 1
ATOM 979 O O . ILE A 1 120 ? 7.781 -3.756 10.289 1.00 94.69 120 ILE A O 1
ATOM 983 N N . GLY A 1 121 ? 6.615 -2.304 9.044 1.00 95.69 121 GLY A N 1
ATOM 984 C CA . GLY A 1 121 ? 5.321 -2.512 9.690 1.00 95.69 121 GLY A CA 1
ATOM 985 C C . GLY A 1 121 ? 4.553 -3.768 9.273 1.00 95.69 121 GLY A C 1
ATOM 986 O O . GLY A 1 121 ? 3.355 -3.831 9.532 1.00 95.69 121 GLY A O 1
ATOM 987 N N . GLU A 1 122 ? 5.185 -4.738 8.607 1.00 91.94 122 GLU A N 1
ATOM 988 C CA . GLU A 1 122 ? 4.509 -5.928 8.053 1.00 91.94 122 GLU A CA 1
ATOM 989 C C . GLU A 1 122 ? 3.792 -6.747 9.139 1.00 91.94 122 GLU A C 1
ATOM 991 O O . GLU A 1 122 ? 2.665 -7.185 8.946 1.00 91.94 122 GLU A O 1
ATOM 996 N N . LYS A 1 123 ? 4.436 -6.900 10.304 1.00 94.81 123 LYS A N 1
ATOM 997 C CA . LYS A 1 123 ? 3.951 -7.708 11.439 1.00 94.81 123 LYS A CA 1
ATOM 998 C C . LYS A 1 123 ? 3.172 -6.905 12.481 1.00 94.81 123 LYS A C 1
ATOM 1000 O O . LYS A 1 123 ? 2.914 -7.392 13.580 1.00 94.81 123 LYS A O 1
ATOM 1005 N N . LEU A 1 124 ? 2.857 -5.643 12.191 1.00 97.56 124 LEU A N 1
ATOM 1006 C CA . LEU A 1 124 ? 1.996 -4.872 13.079 1.00 97.56 124 LEU A CA 1
ATOM 1007 C C . LEU A 1 124 ? 0.588 -5.443 12.996 1.00 97.56 124 LEU A C 1
ATOM 1009 O O . LEU A 1 124 ? 0.085 -5.696 11.904 1.00 97.56 124 LEU A O 1
ATOM 1013 N N . LYS A 1 125 ? -0.070 -5.576 14.148 1.00 96.25 125 LYS A N 1
ATOM 1014 C CA . LYS A 1 125 ? -1.422 -6.137 14.251 1.00 96.25 125 LYS A CA 1
ATOM 1015 C C . LYS A 1 125 ? -2.395 -5.483 13.261 1.00 96.25 125 LYS A C 1
ATOM 1017 O O . LYS A 1 125 ? -3.115 -6.170 12.545 1.00 96.25 125 LYS A O 1
ATOM 1022 N N . VAL A 1 126 ? -2.349 -4.152 13.165 1.00 97.50 126 VAL A N 1
ATOM 1023 C CA . VAL A 1 126 ? -3.180 -3.373 12.236 1.00 97.50 126 VAL A CA 1
ATOM 1024 C C . VAL A 1 126 ? -2.898 -3.701 10.764 1.00 97.50 126 VAL A C 1
ATOM 1026 O O . VAL A 1 126 ? -3.837 -3.823 9.978 1.00 97.50 126 VAL A O 1
ATOM 1029 N N . SER A 1 127 ? -1.629 -3.897 10.393 1.00 98.06 127 SER A N 1
ATOM 1030 C CA . SER A 1 127 ? -1.235 -4.294 9.038 1.00 98.06 127 SER A CA 1
ATOM 1031 C C . SER A 1 127 ? -1.706 -5.708 8.723 1.00 98.06 127 SER A C 1
ATOM 1033 O O . SER A 1 127 ? -2.309 -5.923 7.675 1.00 98.06 127 SER A O 1
ATOM 1035 N N . GLU A 1 128 ? -1.474 -6.659 9.632 1.00 97.50 128 GLU A N 1
ATOM 1036 C CA . GLU A 1 128 ? -1.851 -8.063 9.451 1.00 97.50 128 GLU A CA 1
ATOM 1037 C C . GLU A 1 128 ? -3.366 -8.225 9.284 1.00 97.50 128 GLU A C 1
ATOM 1039 O O . GLU A 1 128 ? -3.811 -8.902 8.356 1.00 97.50 128 GLU A O 1
ATOM 1044 N N . ASP A 1 129 ? -4.167 -7.577 10.136 1.00 97.50 129 ASP A N 1
ATOM 1045 C CA . ASP A 1 129 ? -5.628 -7.656 10.063 1.00 97.50 129 ASP A CA 1
ATOM 1046 C C . ASP A 1 129 ? -6.170 -7.036 8.763 1.00 97.50 129 ASP A C 1
ATOM 1048 O O . ASP A 1 129 ? -7.041 -7.628 8.119 1.00 97.50 129 ASP A O 1
ATOM 1052 N N . ILE A 1 130 ? -5.631 -5.891 8.325 1.00 98.25 130 ILE A N 1
ATOM 1053 C CA . ILE A 1 130 ? -6.029 -5.265 7.054 1.00 98.25 130 ILE A CA 1
ATOM 1054 C C . ILE A 1 130 ? -5.623 -6.140 5.868 1.00 98.25 130 ILE A C 1
ATOM 1056 O O . ILE A 1 130 ? -6.469 -6.456 5.030 1.00 98.25 130 ILE A O 1
ATOM 1060 N N . LEU A 1 131 ? -4.357 -6.565 5.795 1.00 97.75 131 LEU A N 1
ATOM 1061 C CA . LEU A 1 131 ? -3.847 -7.399 4.704 1.00 97.75 131 LEU A CA 1
ATOM 1062 C C . LEU A 1 131 ? -4.611 -8.721 4.613 1.00 97.75 131 LEU A C 1
ATOM 1064 O O . LEU A 1 131 ? -4.951 -9.154 3.513 1.00 97.75 131 LEU A O 1
ATOM 1068 N N . TYR A 1 132 ? -4.963 -9.326 5.750 1.00 96.88 132 TYR A N 1
ATOM 1069 C CA . TYR A 1 132 ? -5.774 -10.539 5.790 1.00 96.88 132 TYR A CA 1
ATOM 1070 C C . TYR A 1 132 ? -7.144 -10.349 5.128 1.00 96.88 132 TYR A C 1
ATOM 1072 O O . TYR A 1 132 ? -7.589 -11.229 4.385 1.00 96.88 132 TYR A O 1
ATOM 1080 N N . LYS A 1 133 ? -7.803 -9.205 5.351 1.00 97.50 133 LYS A N 1
ATOM 1081 C CA . LYS A 1 133 ? -9.111 -8.896 4.750 1.00 97.50 133 LYS A CA 1
ATOM 1082 C C . LYS A 1 133 ? -9.046 -8.734 3.232 1.00 97.50 133 LYS A C 1
ATOM 1084 O O . LYS A 1 133 ? -9.981 -9.132 2.545 1.00 97.50 133 LYS A O 1
ATOM 1089 N N . ILE A 1 134 ? -7.934 -8.225 2.704 1.00 97.81 134 ILE A N 1
ATOM 1090 C CA . ILE A 1 134 ? -7.770 -7.913 1.273 1.00 97.81 134 ILE A CA 1
ATOM 1091 C C . ILE A 1 134 ? -6.863 -8.893 0.516 1.00 97.81 134 ILE A C 1
ATOM 1093 O O . ILE A 1 134 ? -6.499 -8.646 -0.633 1.00 97.81 134 ILE A O 1
ATOM 1097 N N . ARG A 1 135 ? -6.470 -10.011 1.138 1.00 95.94 135 ARG A N 1
ATOM 1098 C CA . ARG A 1 135 ? -5.445 -10.922 0.595 1.00 95.94 135 ARG A CA 1
ATOM 1099 C C . ARG A 1 135 ? -5.800 -11.559 -0.751 1.00 95.94 135 ARG A C 1
ATOM 1101 O O . ARG A 1 135 ? -4.921 -11.791 -1.570 1.00 95.94 135 ARG A O 1
ATOM 1108 N N . ASN A 1 136 ? -7.081 -11.858 -0.970 1.00 92.75 136 ASN A N 1
ATOM 1109 C CA . ASN A 1 136 ? -7.523 -12.671 -2.110 1.00 92.75 136 ASN A CA 1
ATOM 1110 C C . ASN A 1 136 ? -8.294 -11.868 -3.161 1.00 92.75 136 ASN A C 1
ATOM 1112 O O . ASN A 1 136 ? -8.374 -12.282 -4.314 1.00 92.75 136 ASN A O 1
ATOM 1116 N N . THR A 1 137 ? -8.895 -10.744 -2.776 1.00 95.12 137 THR A N 1
ATOM 1117 C CA . THR A 1 137 ? -9.797 -9.974 -3.633 1.00 95.12 137 THR A CA 1
ATOM 1118 C C . THR A 1 137 ? -9.733 -8.499 -3.281 1.00 95.12 137 THR A C 1
ATOM 1120 O O . THR A 1 137 ? -9.325 -8.132 -2.180 1.00 95.12 137 THR A O 1
ATOM 1123 N N . PHE A 1 138 ? -10.182 -7.667 -4.215 1.00 97.38 138 PHE A N 1
ATOM 1124 C CA . PHE A 1 138 ? -10.449 -6.268 -3.937 1.00 97.38 138 PHE A CA 1
ATOM 1125 C C . PHE A 1 138 ? -11.612 -6.138 -2.952 1.00 97.38 138 PHE A C 1
ATOM 1127 O O . PHE A 1 138 ? -12.687 -6.690 -3.190 1.00 97.38 138 PHE A O 1
ATOM 1134 N N . VAL A 1 139 ? -11.396 -5.380 -1.879 1.00 98.50 139 VAL A N 1
ATOM 1135 C CA . VAL A 1 139 ? -12.427 -4.996 -0.906 1.00 98.50 139 VAL A CA 1
ATOM 1136 C C . VAL A 1 139 ? -12.470 -3.477 -0.828 1.00 98.50 139 VAL A C 1
ATOM 1138 O O . VAL A 1 139 ? -11.423 -2.831 -0.750 1.00 98.50 139 VAL A O 1
ATOM 1141 N N . ASP A 1 140 ? -13.664 -2.895 -0.900 1.00 98.56 140 ASP A N 1
ATOM 1142 C CA . ASP A 1 140 ? -13.830 -1.447 -0.842 1.00 98.56 140 ASP A CA 1
ATOM 1143 C C . ASP A 1 140 ? -13.573 -0.883 0.564 1.00 98.56 140 ASP A C 1
ATOM 1145 O O . ASP A 1 140 ? -13.770 -1.554 1.581 1.00 98.56 140 ASP A O 1
ATOM 1149 N N . GLY A 1 141 ? -13.130 0.374 0.621 1.00 98.50 141 GLY A N 1
ATOM 1150 C CA . GLY A 1 141 ? -12.785 1.039 1.875 1.00 98.50 141 GLY A CA 1
ATOM 1151 C C . GLY A 1 141 ? -13.951 1.136 2.863 1.00 98.50 141 GLY A C 1
ATOM 1152 O O . GLY A 1 141 ? -13.711 1.113 4.068 1.00 98.50 141 GLY A O 1
ATOM 1153 N N . LYS A 1 142 ? -15.206 1.200 2.388 1.00 98.50 142 LYS A N 1
ATOM 1154 C CA . LYS A 1 142 ? -16.388 1.227 3.265 1.00 98.50 142 LYS A CA 1
ATOM 1155 C C . LYS A 1 142 ? -16.587 -0.123 3.945 1.00 98.50 142 LYS A C 1
ATOM 1157 O O . LYS A 1 142 ? -16.802 -0.159 5.153 1.00 98.50 142 LYS A O 1
ATOM 1162 N N . THR A 1 143 ? -16.492 -1.214 3.192 1.00 98.56 143 THR A N 1
ATOM 1163 C CA . THR A 1 143 ? -16.578 -2.571 3.743 1.00 98.56 143 THR A CA 1
ATOM 1164 C C . THR A 1 143 ? -15.442 -2.830 4.737 1.00 98.56 143 THR A C 1
ATOM 1166 O O . THR A 1 143 ? -15.699 -3.316 5.835 1.00 98.56 143 THR A O 1
ATOM 1169 N N . LEU A 1 144 ? -14.204 -2.431 4.414 1.00 98.31 144 LEU A N 1
ATOM 1170 C CA . LEU A 1 144 ? -13.059 -2.588 5.323 1.00 98.31 144 LEU A CA 1
ATOM 1171 C C . LEU A 1 144 ? -13.234 -1.831 6.641 1.00 98.31 144 LEU A C 1
ATOM 1173 O O . LEU A 1 144 ? -12.993 -2.405 7.699 1.00 98.31 144 LEU A O 1
ATOM 1177 N N . GLU A 1 145 ? -13.657 -0.567 6.582 1.00 97.06 145 GLU A N 1
ATOM 1178 C CA . GLU A 1 145 ? -13.958 0.238 7.771 1.00 97.06 145 GLU A CA 1
ATOM 1179 C C . GLU A 1 145 ? -15.024 -0.443 8.635 1.00 97.06 145 GLU A C 1
ATOM 1181 O O . GLU A 1 145 ? -14.791 -0.678 9.818 1.00 97.06 145 GLU A O 1
ATOM 1186 N N . MET A 1 146 ? -16.161 -0.816 8.036 1.00 98.06 146 MET A N 1
ATOM 1187 C CA . MET A 1 146 ? -17.269 -1.434 8.764 1.00 98.06 146 MET A CA 1
ATOM 1188 C C . MET A 1 146 ? -16.866 -2.750 9.431 1.00 98.06 146 MET A C 1
ATOM 1190 O O . MET A 1 146 ? -17.253 -3.000 10.567 1.00 98.06 146 MET A O 1
ATOM 1194 N N . GLU A 1 147 ? -16.104 -3.602 8.743 1.00 97.94 147 GLU A N 1
ATOM 1195 C CA . GLU A 1 147 ? -15.699 -4.896 9.291 1.00 97.94 147 GLU A CA 1
ATOM 1196 C C . GLU A 1 147 ? -14.628 -4.775 10.377 1.00 97.94 147 GLU A C 1
ATOM 1198 O O . GLU A 1 147 ? -14.662 -5.532 11.345 1.00 97.94 147 GLU A O 1
ATOM 1203 N N . LEU A 1 148 ? -13.670 -3.857 10.224 1.00 98.06 148 LEU A N 1
ATOM 1204 C CA . LEU A 1 148 ? -12.570 -3.690 11.178 1.00 98.06 148 LEU A CA 1
ATOM 1205 C C . LEU A 1 148 ? -12.962 -2.851 12.400 1.00 98.06 148 LEU A C 1
ATOM 1207 O O . LEU A 1 148 ? -12.295 -2.947 13.432 1.00 98.06 148 LEU A O 1
ATOM 1211 N N . GLU A 1 149 ? -14.048 -2.082 12.328 1.00 97.44 149 GLU A N 1
ATOM 1212 C CA . GLU A 1 149 ? -14.666 -1.437 13.493 1.00 97.44 149 GLU A CA 1
ATOM 1213 C C . GLU A 1 149 ? -15.310 -2.462 14.443 1.00 97.44 149 GLU A C 1
ATOM 1215 O O . GLU A 1 149 ? -15.418 -2.229 15.648 1.00 97.44 149 GLU A O 1
ATOM 1220 N N . GLN A 1 150 ? -15.704 -3.631 13.934 1.00 96.81 150 GLN A N 1
ATOM 1221 C CA . GLN A 1 150 ? -16.270 -4.692 14.761 1.00 96.81 150 GLN A CA 1
ATOM 1222 C C . GLN A 1 150 ? -15.185 -5.450 15.553 1.00 96.81 150 GLN A C 1
ATOM 1224 O O . GLN A 1 150 ? -13.987 -5.374 15.250 1.00 96.81 150 GLN A O 1
ATOM 1229 N N . PRO A 1 151 ? -15.577 -6.206 16.595 1.00 95.12 151 PRO A N 1
ATOM 1230 C CA . PRO A 1 151 ? -14.689 -7.162 17.248 1.00 95.12 151 PRO A CA 1
ATOM 1231 C C . PRO A 1 151 ? -14.049 -8.144 16.243 1.00 95.12 151 PRO A C 1
ATOM 1233 O O . PRO A 1 151 ? -14.722 -8.580 15.307 1.00 95.12 151 PRO A O 1
ATOM 1236 N N . PRO A 1 152 ? -12.776 -8.545 16.431 1.00 95.94 152 PRO A N 1
ATOM 1237 C CA . PRO A 1 152 ? -11.953 -8.313 17.621 1.00 95.94 152 PRO A CA 1
ATOM 1238 C C . PRO A 1 152 ? -11.107 -7.029 17.585 1.00 95.94 152 PRO A C 1
ATOM 1240 O O . PRO A 1 152 ? -10.355 -6.783 18.528 1.00 95.94 152 PRO A O 1
ATOM 1243 N N . THR A 1 153 ? -11.165 -6.233 16.517 1.00 96.88 153 THR A N 1
ATOM 1244 C CA . THR A 1 153 ? -10.211 -5.141 16.261 1.00 96.88 153 THR A CA 1
ATOM 1245 C C . THR A 1 153 ? -10.676 -3.802 16.820 1.00 96.88 153 THR A C 1
ATOM 1247 O O . THR A 1 153 ? -9.969 -3.207 17.635 1.00 96.88 153 THR A O 1
ATOM 1250 N N . GLY A 1 154 ? -11.865 -3.326 16.442 1.00 96.81 154 GLY A N 1
ATOM 1251 C CA . GLY A 1 154 ? -12.325 -1.995 16.854 1.00 96.81 154 GLY A CA 1
ATOM 1252 C C . GLY A 1 154 ? -11.513 -0.844 16.255 1.00 96.81 154 GLY A C 1
ATOM 1253 O O . GLY A 1 154 ? -11.278 0.155 16.937 1.00 96.81 154 GLY A O 1
ATOM 1254 N N . PHE A 1 155 ? -11.011 -0.996 15.028 1.00 98.12 155 PHE A N 1
ATOM 1255 C CA . PHE A 1 155 ? -10.231 0.037 14.348 1.00 98.12 155 PHE A CA 1
ATOM 1256 C C . PHE A 1 155 ? -11.145 1.142 13.824 1.00 98.12 155 PHE A C 1
ATOM 1258 O O . PHE A 1 155 ? -12.149 0.874 13.170 1.00 98.12 155 PHE A O 1
ATOM 1265 N N . SER A 1 156 ? -10.771 2.394 14.082 1.00 97.69 156 SER A N 1
ATOM 1266 C CA . SER A 1 156 ? -11.459 3.549 13.508 1.00 97.69 156 SER A CA 1
ATOM 1267 C C . SER A 1 156 ? -11.177 3.679 12.008 1.00 97.69 156 SER A C 1
ATOM 1269 O O . SER A 1 156 ? -10.162 3.186 11.504 1.00 97.69 156 SER A O 1
ATOM 1271 N N . LEU A 1 157 ? -12.017 4.445 11.304 1.00 98.12 157 LEU A N 1
ATOM 1272 C CA . LEU A 1 157 ? -11.759 4.855 9.920 1.00 98.12 157 LEU A CA 1
ATOM 1273 C C . LEU A 1 157 ? -10.346 5.408 9.728 1.00 98.12 157 LEU A C 1
ATOM 1275 O O . LEU A 1 157 ? -9.659 5.010 8.794 1.00 98.12 157 LEU A O 1
ATOM 1279 N N . GLY A 1 158 ? -9.918 6.326 10.599 1.00 98.19 158 GLY A N 1
ATOM 1280 C CA . GLY A 1 158 ? -8.610 6.965 10.482 1.00 98.19 158 GLY A CA 1
ATOM 1281 C C . GLY A 1 158 ? -7.468 5.958 10.582 1.00 98.19 158 GLY A C 1
ATOM 1282 O O . GLY A 1 158 ? -6.550 5.998 9.769 1.00 98.19 158 GLY A O 1
ATOM 1283 N N . THR A 1 159 ? -7.572 4.979 11.483 1.00 98.50 159 THR A N 1
ATOM 1284 C CA . THR A 1 159 ? -6.624 3.861 11.581 1.00 98.50 159 THR A CA 1
ATOM 1285 C C . THR A 1 159 ? -6.587 3.024 10.305 1.00 98.50 159 THR A C 1
ATOM 1287 O O . THR A 1 159 ? -5.502 2.771 9.777 1.00 98.50 159 THR A O 1
ATOM 1290 N N . VAL A 1 160 ? -7.746 2.627 9.774 1.00 98.69 160 VAL A N 1
ATOM 1291 C CA . VAL A 1 160 ? -7.828 1.798 8.559 1.00 98.69 160 VAL A CA 1
ATOM 1292 C C . VAL A 1 160 ? -7.301 2.555 7.335 1.00 98.69 160 VAL A C 1
ATOM 1294 O O . VAL A 1 160 ? -6.436 2.055 6.615 1.00 98.69 160 VAL A O 1
ATOM 1297 N N . MET A 1 161 ? -7.772 3.783 7.123 1.00 98.75 161 MET A N 1
ATOM 1298 C CA . MET A 1 161 ? -7.417 4.628 5.982 1.00 98.75 161 MET A CA 1
ATOM 1299 C C . MET A 1 161 ? -5.930 4.996 5.985 1.00 98.75 161 MET A C 1
ATOM 1301 O O . MET A 1 161 ? -5.264 4.884 4.955 1.00 98.75 161 MET A O 1
ATOM 1305 N N . THR A 1 162 ? -5.389 5.384 7.140 1.00 98.62 162 THR A N 1
ATOM 1306 C CA . THR A 1 162 ? -3.973 5.736 7.284 1.00 98.62 162 THR A CA 1
ATOM 1307 C C . THR A 1 162 ? -3.074 4.514 7.125 1.00 98.62 162 THR A C 1
ATOM 1309 O O . THR A 1 162 ? -2.067 4.594 6.424 1.00 98.62 162 THR A O 1
ATOM 1312 N N . THR A 1 163 ? -3.456 3.357 7.670 1.00 98.62 163 THR A N 1
ATOM 1313 C CA . THR A 1 163 ? -2.676 2.124 7.477 1.00 98.62 163 THR A CA 1
ATOM 1314 C C . THR A 1 163 ? -2.691 1.674 6.014 1.00 98.62 163 THR A C 1
ATOM 1316 O O . THR A 1 163 ? -1.652 1.299 5.481 1.00 98.62 163 THR A O 1
ATOM 1319 N N . LEU A 1 164 ? -3.816 1.789 5.302 1.00 98.62 164 LEU A N 1
ATOM 1320 C CA . LEU A 1 164 ? -3.848 1.517 3.859 1.00 98.62 164 LEU A CA 1
ATOM 1321 C C . LEU A 1 164 ? -3.004 2.508 3.052 1.00 98.62 164 LEU A C 1
ATOM 1323 O O . LEU A 1 164 ? -2.368 2.102 2.082 1.00 98.62 164 LEU A O 1
ATOM 1327 N N . ALA A 1 165 ? -2.931 3.776 3.462 1.00 98.56 165 ALA A N 1
ATOM 1328 C CA . ALA A 1 165 ? -2.021 4.744 2.851 1.00 98.56 165 ALA A CA 1
ATOM 1329 C C . ALA A 1 165 ? -0.552 4.339 3.047 1.00 98.56 165 ALA A C 1
ATOM 1331 O O . ALA A 1 165 ? 0.237 4.409 2.104 1.00 98.56 165 ALA A O 1
ATOM 1332 N N . VAL A 1 166 ? -0.190 3.862 4.242 1.00 98.25 166 VAL A N 1
ATOM 1333 C 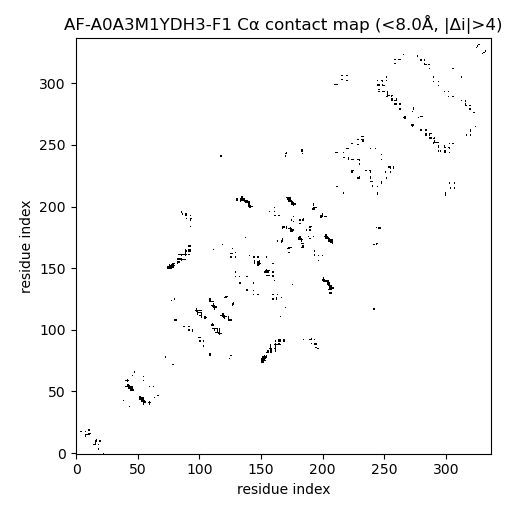CA . VAL A 1 166 ? 1.137 3.298 4.533 1.00 98.25 166 VAL A CA 1
ATOM 1334 C C . VAL A 1 166 ? 1.425 2.079 3.665 1.00 98.25 166 VAL A C 1
ATOM 1336 O O . VAL A 1 166 ? 2.477 2.011 3.036 1.00 98.25 166 VAL A O 1
ATOM 1339 N N . LEU A 1 167 ? 0.500 1.123 3.600 1.00 97.94 167 LEU A N 1
ATOM 1340 C CA . LEU A 1 167 ? 0.680 -0.091 2.808 1.00 97.94 167 LEU A CA 1
ATOM 1341 C C . LEU A 1 167 ? 0.791 0.238 1.313 1.00 97.94 167 LEU A C 1
ATOM 1343 O O . LEU A 1 167 ? 1.619 -0.347 0.616 1.00 97.94 167 LEU A O 1
ATOM 1347 N N . MET A 1 168 ? 0.026 1.220 0.824 1.00 97.31 168 MET A N 1
ATOM 1348 C CA . MET A 1 168 ? 0.137 1.724 -0.548 1.00 97.31 168 MET A CA 1
ATOM 1349 C C . MET A 1 168 ? 1.508 2.366 -0.775 1.00 97.31 168 MET A C 1
ATOM 1351 O O . MET A 1 168 ? 2.165 2.121 -1.787 1.00 97.31 168 MET A O 1
ATOM 1355 N N . ARG A 1 169 ? 1.977 3.157 0.197 1.00 94.88 169 ARG A N 1
ATOM 1356 C CA . ARG A 1 169 ? 3.307 3.775 0.180 1.00 94.88 169 ARG A CA 1
ATOM 1357 C C . ARG A 1 169 ? 4.426 2.737 0.137 1.00 94.88 169 ARG A C 1
ATOM 1359 O O . ARG A 1 169 ? 5.410 2.944 -0.566 1.00 94.88 169 ARG A O 1
ATOM 1366 N N . ALA A 1 170 ? 4.254 1.626 0.843 1.00 93.69 170 ALA A N 1
ATOM 1367 C CA . ALA A 1 170 ? 5.197 0.518 0.901 1.00 93.69 170 ALA A CA 1
ATOM 1368 C C . ALA A 1 170 ? 5.113 -0.444 -0.302 1.00 93.69 170 ALA A C 1
ATOM 1370 O O . ALA A 1 170 ? 5.912 -1.376 -0.386 1.00 93.69 170 ALA A O 1
ATOM 1371 N N . GLY A 1 171 ? 4.156 -0.255 -1.221 1.00 93.25 171 GLY A N 1
ATOM 1372 C CA . GLY A 1 171 ? 3.929 -1.179 -2.337 1.00 93.25 171 GLY A CA 1
ATOM 1373 C C . GLY A 1 171 ? 3.413 -2.551 -1.888 1.00 93.25 171 GLY A C 1
ATOM 1374 O O . GLY A 1 171 ? 3.755 -3.564 -2.489 1.00 93.25 171 GLY A O 1
ATOM 1375 N N . ARG A 1 172 ? 2.642 -2.597 -0.796 1.00 95.19 172 ARG A N 1
ATOM 1376 C CA . ARG A 1 172 ? 2.041 -3.820 -0.229 1.00 95.19 172 ARG A CA 1
ATOM 1377 C C . ARG A 1 172 ? 0.595 -4.038 -0.645 1.00 95.19 172 ARG A C 1
ATOM 1379 O O . ARG A 1 172 ? 0.054 -5.121 -0.436 1.00 95.19 172 ARG A O 1
ATOM 1386 N N . VAL A 1 173 ? -0.032 -3.028 -1.238 1.00 96.56 173 VAL A N 1
ATOM 1387 C CA . VAL A 1 173 ? -1.405 -3.105 -1.737 1.00 96.56 173 VAL A CA 1
ATOM 1388 C C . VAL A 1 173 ? -1.513 -2.487 -3.120 1.00 96.56 173 VAL A C 1
ATOM 1390 O O . VAL A 1 173 ? -0.758 -1.586 -3.476 1.00 96.56 173 VAL A O 1
ATOM 1393 N N . ILE A 1 174 ? -2.492 -2.976 -3.867 1.00 96.69 174 ILE A N 1
ATOM 1394 C CA . ILE A 1 174 ? -2.958 -2.431 -5.136 1.00 96.69 174 ILE A CA 1
ATOM 1395 C C . ILE A 1 174 ? -4.291 -1.751 -4.847 1.00 96.69 174 ILE A C 1
ATOM 1397 O O . ILE A 1 174 ? -5.138 -2.314 -4.146 1.00 96.69 174 ILE A O 1
ATOM 1401 N N . ALA A 1 175 ? -4.489 -0.552 -5.386 1.00 97.88 175 ALA A N 1
ATOM 1402 C CA . ALA A 1 175 ? -5.749 0.168 -5.269 1.00 97.88 175 ALA A CA 1
ATOM 1403 C C . ALA A 1 175 ? -6.502 0.145 -6.601 1.00 97.88 175 ALA A C 1
ATOM 1405 O O . ALA A 1 175 ? -5.912 0.296 -7.664 1.00 97.88 175 ALA A O 1
ATOM 1406 N N . LYS A 1 176 ? -7.824 0.013 -6.553 1.00 97.75 176 LYS A N 1
ATOM 1407 C CA . LYS A 1 176 ? -8.722 0.190 -7.689 1.00 97.75 176 LYS A CA 1
ATOM 1408 C C . LYS A 1 176 ? -9.603 1.399 -7.439 1.00 97.75 176 LYS A C 1
ATOM 1410 O O . LYS A 1 176 ? -10.343 1.446 -6.457 1.00 97.75 176 LYS A O 1
ATOM 1415 N N . TYR A 1 177 ? -9.536 2.375 -8.332 1.00 97.44 177 TYR A N 1
ATOM 1416 C CA . TYR A 1 177 ? -10.263 3.629 -8.194 1.00 97.44 177 TYR A CA 1
ATOM 1417 C C . TYR A 1 177 ? -10.598 4.213 -9.564 1.00 97.44 177 TYR A C 1
ATOM 1419 O O . TYR A 1 177 ? -9.770 4.206 -10.473 1.00 97.44 177 TYR A O 1
ATOM 1427 N N . ASN A 1 178 ? -11.838 4.683 -9.736 1.00 94.50 178 ASN A N 1
ATOM 1428 C CA . ASN A 1 178 ? -12.355 5.193 -11.014 1.00 94.50 178 ASN A CA 1
ATOM 1429 C C . ASN A 1 178 ? -12.097 4.248 -12.207 1.00 94.50 178 ASN A C 1
ATOM 1431 O O . ASN A 1 178 ? -11.717 4.681 -13.292 1.00 94.50 178 ASN A O 1
ATOM 1435 N N . GLY A 1 179 ? -12.274 2.941 -11.988 1.00 91.12 179 GLY A N 1
ATOM 1436 C CA . GLY A 1 179 ? -12.105 1.913 -13.019 1.00 91.12 179 GLY A CA 1
ATOM 1437 C C . GLY A 1 179 ? -10.655 1.574 -13.379 1.00 91.12 179 GLY A C 1
ATOM 1438 O O . GLY A 1 179 ? -10.452 0.734 -14.249 1.00 91.12 179 GLY A O 1
ATOM 1439 N N . LYS A 1 180 ? -9.659 2.177 -12.716 1.00 94.31 180 LYS A N 1
ATOM 1440 C CA . LYS A 1 180 ? -8.232 1.907 -12.935 1.00 94.31 180 LYS A CA 1
ATOM 1441 C C . LYS A 1 180 ? -7.612 1.200 -11.739 1.00 94.31 180 LYS A C 1
ATOM 1443 O O . LYS A 1 180 ? -7.960 1.507 -10.600 1.00 94.31 180 LYS A O 1
ATOM 1448 N N . GLU A 1 181 ? -6.687 0.291 -12.014 1.00 94.94 181 GLU A N 1
ATOM 1449 C CA . GLU A 1 181 ? -5.780 -0.270 -11.014 1.00 94.94 181 GLU A CA 1
ATOM 1450 C C . GLU A 1 181 ? -4.542 0.622 -10.896 1.00 94.94 181 GLU A C 1
ATOM 1452 O O . GLU A 1 181 ? -4.020 1.121 -11.893 1.00 94.94 181 GLU A O 1
ATOM 1457 N N . LEU A 1 182 ? -4.127 0.859 -9.659 1.00 95.69 182 LEU A N 1
ATOM 1458 C CA . LEU A 1 182 ? -3.043 1.739 -9.252 1.00 95.69 182 LEU A CA 1
ATOM 1459 C C . LEU A 1 182 ? -2.088 0.890 -8.416 1.00 95.69 182 LEU A C 1
ATOM 1461 O O . LEU A 1 182 ? -2.488 0.297 -7.411 1.00 95.69 182 LEU A O 1
ATOM 1465 N N . PHE A 1 183 ? -0.838 0.827 -8.849 1.00 93.62 183 PHE A N 1
ATOM 1466 C CA . PHE A 1 183 ? 0.188 -0.073 -8.323 1.00 93.62 183 PHE A CA 1
ATOM 1467 C C . PHE A 1 183 ? 1.253 0.674 -7.523 1.00 93.62 183 PHE A C 1
ATOM 1469 O O . PHE A 1 183 ? 2.016 0.066 -6.775 1.00 93.62 183 PHE A O 1
ATOM 1476 N N . SER A 1 184 ? 1.322 1.997 -7.662 1.00 92.50 184 SER A N 1
ATOM 1477 C CA . SER A 1 184 ? 2.256 2.841 -6.929 1.00 92.50 184 SER A CA 1
ATOM 1478 C C . SER A 1 184 ? 1.556 3.975 -6.222 1.00 92.50 184 SER A C 1
ATOM 1480 O O . SER A 1 184 ? 0.674 4.618 -6.777 1.00 92.50 184 SER A O 1
ATOM 1482 N N . TRP A 1 185 ? 2.027 4.319 -5.023 1.00 93.25 185 TRP A N 1
ATOM 1483 C CA . TRP A 1 185 ? 1.638 5.562 -4.361 1.00 93.25 185 TRP A CA 1
ATOM 1484 C C . TRP A 1 185 ? 1.915 6.808 -5.215 1.00 93.25 185 TRP A C 1
ATOM 1486 O O . TRP A 1 185 ? 1.336 7.869 -4.978 1.00 93.25 185 TRP A O 1
ATOM 1496 N N . ARG A 1 186 ? 2.823 6.689 -6.193 1.00 90.88 186 ARG A N 1
ATOM 1497 C CA . ARG A 1 186 ? 3.190 7.746 -7.134 1.00 90.88 186 ARG A CA 1
ATOM 1498 C C . ARG A 1 186 ? 2.195 7.890 -8.285 1.00 90.88 186 ARG A C 1
ATOM 1500 O O . ARG A 1 186 ? 2.290 8.929 -8.948 1.00 90.88 186 ARG A O 1
ATOM 1507 N N . ASP A 1 187 ? 1.301 6.920 -8.491 1.00 92.56 187 ASP A N 1
ATOM 1508 C CA . ASP A 1 187 ? 0.326 6.911 -9.580 1.00 92.56 187 ASP A CA 1
ATOM 1509 C C . ASP A 1 187 ? -0.675 8.058 -9.450 1.00 92.56 187 ASP A C 1
ATOM 1511 O O . ASP A 1 187 ? -1.077 8.483 -8.358 1.00 92.56 187 ASP A O 1
ATOM 1515 N N . GLU A 1 188 ? -1.097 8.570 -10.603 1.00 91.75 188 GLU A N 1
ATOM 1516 C CA . GLU A 1 188 ? -2.104 9.616 -10.659 1.00 91.75 188 GLU A CA 1
ATOM 1517 C C . GLU A 1 188 ? -3.426 9.121 -10.050 1.00 91.75 188 GLU A C 1
ATOM 1519 O O . GLU A 1 188 ? -3.919 8.039 -10.357 1.00 91.75 188 GLU A O 1
ATOM 1524 N N . GLY A 1 189 ? -4.012 9.933 -9.170 1.00 93.75 189 GLY A N 1
ATOM 1525 C CA . GLY A 1 189 ? -5.276 9.622 -8.504 1.00 93.75 189 GLY A CA 1
ATOM 1526 C C . GLY A 1 189 ? -5.137 8.977 -7.125 1.00 93.75 189 GLY A C 1
ATOM 1527 O O . GLY A 1 189 ? -6.063 9.121 -6.328 1.00 93.75 189 GLY A O 1
ATOM 1528 N N . VAL A 1 190 ? -3.990 8.386 -6.768 1.00 96.56 190 VAL A N 1
ATOM 1529 C CA . VAL A 1 190 ? -3.810 7.763 -5.437 1.00 96.56 190 VAL A CA 1
ATOM 1530 C C . VAL A 1 190 ? -3.963 8.776 -4.309 1.00 96.56 190 VAL A C 1
ATOM 1532 O O . VAL A 1 190 ? -4.656 8.533 -3.326 1.00 96.56 190 VAL A O 1
ATOM 1535 N N . ILE A 1 191 ? -3.396 9.966 -4.482 1.00 96.75 191 ILE A N 1
ATOM 1536 C CA . ILE A 1 191 ? -3.553 11.067 -3.528 1.00 96.75 191 ILE A CA 1
ATOM 1537 C C . ILE A 1 191 ? -5.023 11.437 -3.271 1.00 96.75 191 ILE A C 1
ATOM 1539 O O . ILE A 1 191 ? -5.358 11.864 -2.168 1.00 96.75 191 ILE A O 1
ATOM 1543 N N . ASN A 1 192 ? -5.900 11.274 -4.269 1.00 97.25 192 ASN A N 1
ATOM 1544 C CA . ASN A 1 192 ? -7.313 11.627 -4.154 1.00 97.25 192 ASN A CA 1
ATOM 1545 C C . ASN A 1 192 ? -8.068 10.599 -3.313 1.00 97.25 192 ASN A C 1
ATOM 1547 O O . ASN A 1 192 ? -8.915 11.000 -2.517 1.00 97.25 192 ASN A O 1
ATOM 1551 N N . ILE A 1 193 ? -7.706 9.315 -3.424 1.00 98.25 193 ILE A N 1
ATOM 1552 C CA . ILE A 1 193 ? -8.255 8.232 -2.593 1.00 98.25 193 ILE A CA 1
ATOM 1553 C C . ILE A 1 193 ? -8.078 8.576 -1.115 1.00 98.25 193 ILE A C 1
ATOM 1555 O O . ILE A 1 193 ? -9.028 8.534 -0.341 1.00 98.25 193 ILE A O 1
ATOM 1559 N N . PHE A 1 194 ? -6.871 8.999 -0.739 1.00 98.19 194 PHE A N 1
ATOM 1560 C CA . PHE A 1 194 ? -6.525 9.296 0.648 1.00 98.19 194 PHE A CA 1
ATOM 1561 C C . PHE A 1 194 ? -6.816 10.745 1.059 1.00 98.19 194 PHE A C 1
ATOM 1563 O O . PHE A 1 194 ? -6.397 11.174 2.128 1.00 98.19 194 PHE A O 1
ATOM 1570 N N . SER A 1 195 ? -7.515 11.526 0.227 1.00 96.62 195 SER A N 1
ATOM 1571 C CA . SER A 1 195 ? -7.774 12.942 0.518 1.00 96.62 195 SER A CA 1
ATOM 1572 C C . SER A 1 195 ? -9.010 13.192 1.379 1.00 96.62 195 SER A C 1
ATOM 1574 O O . SER A 1 195 ? -9.089 14.250 2.001 1.00 96.62 195 SER A O 1
ATOM 1576 N N . ALA A 1 196 ? -9.960 12.253 1.384 1.00 96.50 196 ALA A N 1
ATOM 1577 C CA . ALA A 1 196 ? -11.211 12.340 2.122 1.00 96.50 196 ALA A CA 1
ATOM 1578 C C . ALA A 1 196 ? -11.828 10.947 2.306 1.00 96.50 196 ALA A C 1
ATOM 1580 O O . ALA A 1 196 ? -11.781 10.116 1.396 1.00 96.50 196 ALA A O 1
ATOM 1581 N N . ALA A 1 197 ? -12.521 10.743 3.428 1.00 97.75 197 ALA A N 1
ATOM 1582 C CA . ALA A 1 197 ? -13.238 9.507 3.747 1.00 97.75 197 ALA A CA 1
ATOM 1583 C C . ALA A 1 197 ? -14.172 9.024 2.622 1.00 97.75 197 ALA A C 1
ATOM 1585 O O . ALA A 1 197 ? -14.264 7.833 2.337 1.00 97.75 197 ALA A O 1
ATOM 1586 N N . ARG A 1 198 ? -14.868 9.952 1.950 1.00 98.00 198 ARG A N 1
ATOM 1587 C CA . ARG A 1 198 ? -15.782 9.625 0.843 1.00 98.00 198 ARG A CA 1
ATOM 1588 C C . ARG A 1 198 ? -15.059 8.972 -0.334 1.00 98.00 198 ARG A C 1
ATOM 1590 O O . ARG A 1 198 ? -15.623 8.067 -0.938 1.00 98.00 198 ARG A O 1
ATOM 1597 N N . GLU A 1 199 ? -13.867 9.445 -0.684 1.00 98.19 199 GLU A N 1
ATOM 1598 C CA . GLU A 1 199 ? -13.113 8.901 -1.818 1.00 98.19 199 GLU A CA 1
ATOM 1599 C C . GLU A 1 199 ? -12.440 7.581 -1.442 1.00 98.19 199 GLU A C 1
ATOM 1601 O O . GLU A 1 199 ? -12.525 6.621 -2.205 1.00 98.19 199 GLU A O 1
ATOM 1606 N N . PHE A 1 200 ? -11.903 7.487 -0.222 1.00 98.62 200 PHE A N 1
ATOM 1607 C CA . PHE A 1 200 ? -11.388 6.239 0.339 1.00 98.62 200 PHE A CA 1
ATOM 1608 C C . PHE A 1 200 ? -12.432 5.116 0.297 1.00 98.62 200 PHE A C 1
ATOM 1610 O O . PHE A 1 200 ? -12.158 4.029 -0.203 1.00 98.62 200 PHE A O 1
ATOM 1617 N N . ARG A 1 201 ? -13.665 5.404 0.730 1.00 98.50 201 ARG A N 1
ATOM 1618 C CA . ARG A 1 201 ? -14.781 4.446 0.733 1.00 98.50 201 ARG A CA 1
ATOM 1619 C C . ARG A 1 201 ? -15.198 3.950 -0.656 1.00 98.50 201 ARG A C 1
ATOM 1621 O O . ARG A 1 201 ? -15.830 2.905 -0.741 1.00 98.50 201 ARG A O 1
ATOM 1628 N N . LYS A 1 202 ? -14.890 4.688 -1.729 1.00 98.12 202 LYS A N 1
ATOM 1629 C CA . LYS A 1 202 ? -15.160 4.266 -3.118 1.00 98.12 202 LYS A CA 1
ATOM 1630 C C . LYS A 1 202 ? -14.028 3.436 -3.713 1.00 98.12 202 LYS A C 1
ATOM 1632 O O . LYS A 1 202 ? -14.257 2.714 -4.681 1.00 98.12 202 LYS A O 1
ATOM 1637 N N . ALA A 1 203 ? -12.808 3.608 -3.214 1.00 98.56 203 ALA A N 1
ATOM 1638 C CA . ALA A 1 203 ? -11.668 2.832 -3.666 1.00 98.56 203 ALA A CA 1
ATOM 1639 C C . ALA A 1 203 ? -11.735 1.416 -3.091 1.00 98.56 203 ALA A C 1
ATOM 1641 O O . ALA A 1 203 ? -12.249 1.207 -1.993 1.00 98.56 203 ALA A O 1
ATOM 1642 N N . ALA A 1 204 ? -11.193 0.457 -3.834 1.00 98.50 204 ALA A N 1
ATOM 1643 C CA . ALA A 1 204 ? -11.024 -0.910 -3.371 1.00 98.50 204 ALA A CA 1
ATOM 1644 C C . ALA A 1 204 ? -9.554 -1.296 -3.329 1.00 98.50 204 ALA A C 1
ATOM 1646 O O . ALA A 1 204 ? -8.762 -0.813 -4.131 1.00 98.50 204 ALA A O 1
ATOM 1647 N N . PHE A 1 205 ? -9.190 -2.171 -2.400 1.00 98.56 205 PHE A N 1
ATOM 1648 C CA . PHE A 1 205 ? -7.804 -2.527 -2.128 1.00 98.56 205 PHE A CA 1
ATOM 1649 C C . PHE A 1 205 ? -7.627 -4.036 -2.148 1.00 98.56 205 PHE A C 1
ATOM 1651 O O . PHE A 1 205 ? -8.515 -4.768 -1.715 1.00 98.56 205 PHE A O 1
ATOM 1658 N N . LYS A 1 206 ? -6.472 -4.482 -2.634 1.00 97.62 206 LYS A N 1
ATOM 1659 C CA . LYS A 1 206 ? -6.047 -5.883 -2.651 1.00 97.62 206 LYS A CA 1
ATOM 1660 C C . LYS A 1 206 ? -4.597 -5.970 -2.190 1.00 97.62 206 LYS A C 1
ATOM 1662 O O . LYS A 1 206 ? -3.798 -5.106 -2.551 1.00 97.62 206 LYS A O 1
ATOM 1667 N N . ALA A 1 207 ? -4.248 -6.978 -1.395 1.00 96.62 207 ALA A N 1
ATOM 1668 C CA . ALA A 1 207 ? -2.857 -7.196 -1.010 1.00 96.62 207 ALA A CA 1
ATOM 1669 C C . ALA A 1 207 ? -2.030 -7.649 -2.216 1.00 96.62 207 ALA A C 1
ATOM 1671 O O . ALA A 1 207 ? -2.497 -8.407 -3.067 1.00 96.62 207 ALA A O 1
ATOM 1672 N N . VAL A 1 208 ? -0.776 -7.220 -2.248 1.00 93.06 208 VAL A N 1
ATOM 1673 C CA . VAL A 1 208 ? 0.205 -7.708 -3.210 1.00 93.06 208 VAL A CA 1
ATOM 1674 C C . VAL A 1 208 ? 0.600 -9.141 -2.835 1.00 93.06 208 VAL A C 1
ATOM 1676 O O . VAL A 1 208 ? 1.097 -9.388 -1.740 1.00 93.06 208 VAL A O 1
ATOM 1679 N N . SER A 1 209 ? 0.377 -10.101 -3.737 1.00 84.81 209 SER A N 1
ATOM 1680 C CA . SER A 1 209 ? 0.564 -11.533 -3.448 1.00 84.81 209 SER A CA 1
ATOM 1681 C C . SER A 1 209 ? 1.995 -12.043 -3.632 1.00 84.81 209 SER A C 1
ATOM 1683 O O . SER A 1 209 ? 2.331 -13.118 -3.139 1.00 84.81 209 SER A O 1
ATOM 1685 N N . LYS A 1 210 ? 2.829 -11.325 -4.390 1.00 88.00 210 LYS A N 1
ATOM 1686 C CA . LYS A 1 210 ? 4.230 -11.683 -4.643 1.00 88.00 210 LYS A CA 1
ATOM 1687 C C . LYS A 1 210 ? 5.113 -10.449 -4.458 1.00 88.00 210 LYS A C 1
ATOM 1689 O O . LYS A 1 210 ? 4.718 -9.335 -4.776 1.00 88.00 210 LYS A O 1
ATOM 1694 N N . SER A 1 211 ? 6.327 -10.613 -3.964 1.00 90.75 211 SER A N 1
ATOM 1695 C CA . SER A 1 211 ? 7.277 -9.504 -3.847 1.00 90.75 211 SER A CA 1
ATOM 1696 C C . SER A 1 211 ? 8.673 -9.995 -4.171 1.00 90.75 211 SER A C 1
ATOM 1698 O O . SER A 1 211 ? 8.978 -11.174 -3.977 1.00 90.75 211 SER A O 1
ATOM 1700 N N . LEU A 1 212 ? 9.511 -9.095 -4.669 1.00 92.69 212 LEU A N 1
ATOM 1701 C CA . LEU A 1 212 ? 10.931 -9.356 -4.832 1.00 92.69 212 LEU A CA 1
ATOM 1702 C C . LEU A 1 212 ? 11.577 -9.539 -3.460 1.00 92.69 212 LEU A C 1
ATOM 1704 O O . LEU A 1 212 ? 11.196 -8.899 -2.474 1.00 92.69 212 LEU A O 1
ATOM 1708 N N . SER A 1 213 ? 12.603 -10.387 -3.396 1.00 92.12 213 SER A N 1
ATOM 1709 C CA . SER A 1 213 ? 13.474 -10.400 -2.226 1.00 92.12 213 SER A CA 1
ATOM 1710 C C . SER A 1 213 ? 14.207 -9.059 -2.108 1.00 92.12 213 SER A C 1
ATOM 1712 O O . SER A 1 213 ? 14.414 -8.351 -3.099 1.00 92.12 213 SER A O 1
ATOM 1714 N N . LEU A 1 214 ? 14.650 -8.710 -0.895 1.00 89.25 214 LEU A N 1
ATOM 1715 C CA . LEU A 1 214 ? 15.418 -7.480 -0.675 1.00 89.25 214 LEU A CA 1
ATOM 1716 C C . LEU A 1 214 ? 16.649 -7.410 -1.591 1.00 89.25 214 LEU A C 1
ATOM 1718 O O . LEU A 1 214 ? 16.924 -6.363 -2.172 1.00 89.25 214 LEU A O 1
ATOM 1722 N N . GLN A 1 215 ? 17.346 -8.535 -1.758 1.00 93.69 215 GLN A N 1
ATOM 1723 C CA . GLN A 1 215 ? 18.517 -8.638 -2.622 1.00 93.69 215 GLN A CA 1
ATOM 1724 C C . GLN A 1 215 ? 18.159 -8.400 -4.094 1.00 93.69 215 GLN A C 1
ATOM 1726 O O . GLN A 1 215 ? 18.797 -7.578 -4.745 1.00 93.69 215 GLN A O 1
ATOM 1731 N N . GLN A 1 216 ? 17.113 -9.062 -4.602 1.00 96.19 216 GLN A N 1
ATOM 1732 C CA . GLN A 1 216 ? 16.650 -8.884 -5.984 1.00 96.19 216 GLN A CA 1
ATOM 1733 C C . GLN A 1 216 ? 16.270 -7.426 -6.253 1.00 96.19 216 GLN A C 1
ATOM 1735 O O . GLN A 1 216 ? 16.676 -6.840 -7.254 1.00 96.19 216 GLN A O 1
ATOM 1740 N N . LYS A 1 217 ? 15.529 -6.814 -5.325 1.00 94.75 217 LYS A N 1
ATOM 1741 C CA . LYS A 1 217 ? 15.135 -5.411 -5.417 1.00 94.75 217 LYS A CA 1
ATOM 1742 C C . LYS A 1 217 ? 16.349 -4.480 -5.460 1.00 94.75 217 LYS A C 1
ATOM 1744 O O . LYS A 1 217 ? 16.418 -3.611 -6.327 1.00 94.75 217 LYS A O 1
ATOM 1749 N N . GLN A 1 218 ? 17.303 -4.658 -4.545 1.00 94.12 218 GLN A N 1
ATOM 1750 C CA . GLN A 1 218 ? 18.531 -3.858 -4.504 1.00 94.12 218 GLN A CA 1
ATOM 1751 C C . GLN A 1 218 ? 19.334 -3.987 -5.800 1.00 94.12 218 GLN A C 1
ATOM 1753 O O . GLN A 1 218 ? 19.825 -2.987 -6.314 1.00 94.12 218 GLN A O 1
ATOM 1758 N N . GLU A 1 219 ? 19.425 -5.196 -6.348 1.00 96.62 219 GLU A N 1
ATOM 1759 C CA . GLU A 1 219 ? 20.147 -5.466 -7.586 1.00 96.62 219 GLU A CA 1
ATOM 1760 C C . GLU A 1 219 ? 19.517 -4.769 -8.799 1.00 96.62 219 GLU A C 1
ATOM 1762 O O . GLU A 1 219 ? 20.237 -4.166 -9.597 1.00 96.62 219 GLU A O 1
ATOM 1767 N N . ILE A 1 220 ? 18.184 -4.785 -8.914 1.00 97.38 220 ILE A N 1
ATOM 1768 C CA . ILE A 1 220 ? 17.474 -4.065 -9.982 1.00 97.38 220 ILE A CA 1
ATOM 1769 C C . ILE A 1 220 ? 17.651 -2.552 -9.831 1.00 97.38 220 ILE A C 1
ATOM 1771 O O . ILE A 1 220 ? 17.968 -1.872 -10.806 1.00 97.38 220 ILE A O 1
ATOM 1775 N N . VAL A 1 221 ? 17.466 -2.017 -8.619 1.00 96.12 221 VAL A N 1
ATOM 1776 C CA . VAL A 1 221 ? 17.626 -0.578 -8.359 1.00 96.12 221 VAL A CA 1
ATOM 1777 C C . VAL A 1 221 ? 19.039 -0.131 -8.719 1.00 96.12 221 VAL A C 1
ATOM 1779 O O . VAL A 1 221 ? 19.194 0.833 -9.465 1.00 96.12 221 VAL A O 1
ATOM 1782 N N . GLN A 1 222 ? 20.062 -0.848 -8.248 1.00 96.31 222 GLN A N 1
ATOM 1783 C CA . GLN A 1 222 ? 21.452 -0.508 -8.538 1.00 96.31 222 GLN A CA 1
ATOM 1784 C C . GLN A 1 222 ? 21.732 -0.544 -10.041 1.00 96.31 222 GLN A C 1
ATOM 1786 O O . GLN A 1 222 ? 22.324 0.391 -10.571 1.00 96.31 222 GLN A O 1
ATOM 1791 N N . PHE A 1 223 ? 21.238 -1.565 -10.745 1.00 96.19 223 PHE A N 1
ATOM 1792 C CA . PHE A 1 223 ? 21.377 -1.645 -12.193 1.00 96.19 223 PHE A CA 1
ATOM 1793 C C . PHE A 1 223 ? 20.779 -0.422 -12.905 1.00 96.19 223 PHE A C 1
ATOM 1795 O O . PHE A 1 223 ? 21.431 0.166 -13.764 1.00 96.19 223 PHE A O 1
ATOM 1802 N N . LEU A 1 224 ? 19.552 -0.029 -12.546 1.00 95.81 224 LEU A N 1
ATOM 1803 C CA . LEU A 1 224 ? 18.865 1.120 -13.145 1.00 95.81 224 LEU A CA 1
ATOM 1804 C C . LEU A 1 224 ? 19.584 2.445 -12.838 1.00 95.81 224 LEU A C 1
ATOM 1806 O O . LEU A 1 224 ? 19.606 3.339 -13.687 1.00 95.81 224 LEU A O 1
ATOM 1810 N N . LEU A 1 225 ? 20.197 2.565 -11.657 1.00 95.12 225 LEU A N 1
ATOM 1811 C CA . LEU A 1 225 ? 21.027 3.712 -11.287 1.00 95.12 225 LEU A CA 1
ATOM 1812 C C . LEU A 1 225 ? 22.330 3.765 -12.097 1.00 95.12 225 LEU A C 1
ATOM 1814 O O . LEU A 1 225 ? 22.670 4.830 -12.610 1.00 95.12 225 LEU A O 1
ATOM 1818 N N . ASP A 1 226 ? 23.023 2.635 -12.258 1.00 94.19 226 ASP A N 1
ATOM 1819 C CA . ASP A 1 226 ? 24.316 2.549 -12.955 1.00 94.19 226 ASP A CA 1
ATOM 1820 C C . ASP A 1 226 ? 24.223 2.971 -14.427 1.00 94.19 226 ASP A C 1
ATOM 1822 O O . ASP A 1 226 ? 25.158 3.548 -14.983 1.00 94.19 226 ASP A O 1
ATOM 1826 N N . ILE A 1 227 ? 23.086 2.699 -15.066 1.00 91.94 227 ILE A N 1
ATOM 1827 C CA . ILE A 1 227 ? 22.807 3.102 -16.452 1.00 91.94 227 ILE A CA 1
ATOM 1828 C C . ILE A 1 227 ? 22.054 4.429 -16.553 1.00 91.94 227 ILE A C 1
ATOM 1830 O O . ILE A 1 227 ? 21.613 4.794 -17.637 1.00 91.94 227 ILE A O 1
ATOM 1834 N N . GLU A 1 228 ? 21.876 5.132 -15.435 1.00 93.00 228 GLU A N 1
ATOM 1835 C CA . GLU A 1 228 ? 21.199 6.425 -15.367 1.00 93.00 228 GLU A CA 1
ATOM 1836 C C . GLU A 1 228 ? 19.788 6.403 -15.992 1.00 93.00 228 GLU A C 1
ATOM 1838 O O . GLU A 1 228 ? 19.401 7.330 -16.710 1.00 93.00 228 GLU A O 1
ATOM 1843 N N . ALA A 1 229 ? 19.004 5.350 -15.720 1.00 93.12 229 ALA A N 1
ATOM 1844 C CA . ALA A 1 229 ? 17.694 5.110 -16.337 1.00 93.12 229 ALA A CA 1
ATOM 1845 C C . ALA A 1 229 ? 16.757 6.331 -16.263 1.00 93.12 229 ALA A C 1
ATOM 1847 O O . ALA A 1 229 ? 16.086 6.656 -17.242 1.00 93.12 229 ALA A O 1
ATOM 1848 N N . ASP A 1 230 ? 16.780 7.068 -15.147 1.00 91.94 230 ASP A N 1
ATOM 1849 C CA . ASP A 1 230 ? 16.019 8.310 -14.967 1.00 91.94 230 ASP A CA 1
ATOM 1850 C C . ASP A 1 230 ? 16.281 9.344 -16.076 1.00 91.94 230 ASP A C 1
ATOM 1852 O O . ASP A 1 230 ? 15.348 10.010 -16.528 1.00 91.94 230 ASP A O 1
ATOM 1856 N N . LYS A 1 231 ? 17.538 9.485 -16.529 1.00 91.38 231 LYS A N 1
ATOM 1857 C CA . LYS A 1 231 ? 17.913 10.436 -17.589 1.00 91.38 231 LYS A CA 1
ATOM 1858 C C . LYS A 1 231 ? 17.390 9.983 -18.945 1.00 91.38 231 LYS A C 1
ATOM 1860 O O . LYS A 1 231 ? 16.896 10.808 -19.708 1.00 91.38 231 LYS A O 1
ATOM 1865 N N . HIS A 1 232 ? 17.484 8.687 -19.232 1.00 90.31 232 HIS A N 1
ATOM 1866 C CA . HIS A 1 232 ? 17.001 8.105 -20.485 1.00 90.31 232 HIS A CA 1
ATOM 1867 C C . HIS A 1 232 ? 15.478 8.182 -20.613 1.00 90.31 232 HIS A C 1
ATOM 1869 O O . HIS A 1 232 ? 14.957 8.468 -21.688 1.00 90.31 232 HIS A O 1
ATOM 1875 N N . LEU A 1 233 ? 14.774 7.978 -19.501 1.00 90.00 233 LEU A N 1
ATOM 1876 C CA . LEU A 1 233 ? 13.316 7.951 -19.445 1.00 90.00 233 LEU A CA 1
ATOM 1877 C C . LEU A 1 233 ? 12.677 9.313 -19.136 1.00 90.00 233 LEU A C 1
ATOM 1879 O O . LEU A 1 233 ? 11.456 9.442 -19.188 1.00 90.00 233 LEU A O 1
ATOM 1883 N N . GLY A 1 234 ? 13.472 10.332 -18.797 1.00 86.44 234 GLY A N 1
ATOM 1884 C CA . GLY A 1 234 ? 12.958 11.649 -18.413 1.00 86.44 234 GLY A CA 1
ATOM 1885 C C . GLY A 1 234 ? 12.074 11.600 -17.161 1.00 86.44 234 GLY A C 1
ATOM 1886 O O . GLY A 1 234 ? 11.085 12.333 -17.065 1.00 86.44 234 GLY A O 1
ATOM 1887 N N . LEU A 1 235 ? 12.392 10.713 -16.211 1.00 82.50 235 LEU A N 1
ATOM 1888 C CA . LEU A 1 235 ? 11.552 10.487 -15.038 1.00 82.50 235 LEU A CA 1
ATOM 1889 C C . LEU A 1 235 ? 11.566 11.708 -14.116 1.00 82.50 235 LEU A C 1
ATOM 1891 O O . LEU A 1 235 ? 12.600 12.133 -13.605 1.00 82.50 235 LEU A O 1
ATOM 1895 N N . LYS A 1 236 ? 10.373 12.250 -13.843 1.00 76.06 236 LYS A N 1
ATOM 1896 C CA . LYS A 1 236 ? 10.191 13.336 -12.863 1.00 76.06 236 LYS A CA 1
ATOM 1897 C C . LYS A 1 236 ? 10.444 12.871 -11.427 1.00 76.06 236 LYS A C 1
ATOM 1899 O O . LYS A 1 236 ? 10.838 13.671 -10.584 1.00 76.06 236 LYS A O 1
ATOM 1904 N N . LYS A 1 237 ? 10.179 11.594 -11.140 1.00 75.75 237 LYS A N 1
ATOM 1905 C CA . LYS A 1 237 ? 10.417 10.959 -9.839 1.00 75.75 237 LYS A CA 1
ATOM 1906 C C . LYS A 1 237 ? 11.491 9.897 -10.025 1.00 75.75 237 LYS A C 1
ATOM 1908 O O . LYS A 1 237 ? 11.280 8.971 -10.801 1.00 75.75 237 LYS A O 1
ATOM 1913 N N . LYS A 1 238 ? 12.606 10.058 -9.316 1.00 86.50 238 LYS A N 1
ATOM 1914 C CA . LYS A 1 238 ? 13.780 9.195 -9.452 1.00 86.50 238 LYS A CA 1
ATOM 1915 C C . LYS A 1 238 ? 13.512 7.771 -8.983 1.00 86.50 238 LYS A C 1
ATOM 1917 O O . LYS A 1 238 ? 12.712 7.560 -8.061 1.00 86.50 238 LYS A O 1
ATOM 1922 N N . ILE A 1 239 ? 14.195 6.823 -9.608 1.00 91.19 239 ILE A N 1
ATOM 1923 C CA . ILE A 1 239 ? 14.298 5.450 -9.118 1.00 91.19 239 ILE A CA 1
ATOM 1924 C C . ILE A 1 239 ? 15.201 5.452 -7.882 1.00 91.19 239 ILE A C 1
ATOM 1926 O O . ILE A 1 239 ? 16.288 6.027 -7.883 1.00 91.19 239 ILE A O 1
ATOM 1930 N N . ASP A 1 240 ? 14.731 4.832 -6.805 1.00 89.94 240 ASP A N 1
ATOM 1931 C CA . ASP A 1 240 ? 15.459 4.717 -5.546 1.00 89.94 240 ASP A CA 1
ATOM 1932 C C . ASP A 1 240 ? 15.097 3.399 -4.836 1.00 89.94 240 ASP A C 1
ATOM 1934 O O . ASP A 1 240 ? 14.236 2.644 -5.289 1.00 89.94 240 ASP A O 1
ATOM 1938 N N . PHE A 1 241 ? 15.743 3.089 -3.710 1.00 87.94 241 PHE A N 1
ATOM 1939 C CA . PHE A 1 241 ? 15.512 1.828 -2.985 1.00 87.94 241 PHE A CA 1
ATOM 1940 C C . PHE A 1 241 ? 14.081 1.670 -2.419 1.00 87.94 241 PHE A C 1
ATOM 1942 O O . PHE A 1 241 ? 13.689 0.573 -2.011 1.00 87.94 241 PHE A O 1
ATOM 1949 N N . ASN A 1 242 ? 13.267 2.727 -2.449 1.00 85.56 242 ASN A N 1
ATOM 1950 C CA . ASN A 1 242 ? 11.855 2.739 -2.062 1.00 85.56 242 ASN A CA 1
ATOM 1951 C C . ASN A 1 242 ? 10.899 2.675 -3.262 1.00 85.56 242 ASN A C 1
ATOM 1953 O O . ASN A 1 242 ? 9.689 2.600 -3.055 1.00 85.56 242 ASN A O 1
ATOM 1957 N N . THR A 1 243 ? 11.401 2.674 -4.500 1.00 90.94 243 THR A N 1
ATOM 1958 C CA . THR A 1 243 ? 10.599 2.341 -5.686 1.00 90.94 243 THR A CA 1
ATOM 1959 C C . THR A 1 243 ? 10.038 0.930 -5.525 1.00 90.94 243 THR A C 1
ATOM 1961 O O . THR A 1 243 ? 10.748 0.038 -5.057 1.00 90.94 243 THR A O 1
ATOM 1964 N N . ASN A 1 244 ? 8.753 0.723 -5.811 1.00 92.25 244 ASN A N 1
ATOM 1965 C CA . ASN A 1 244 ? 8.127 -0.581 -5.584 1.00 92.25 244 ASN A CA 1
ATOM 1966 C C . ASN A 1 244 ? 8.393 -1.563 -6.737 1.00 92.25 244 ASN A C 1
ATOM 1968 O O . ASN A 1 244 ? 8.813 -1.172 -7.823 1.00 92.25 244 ASN A O 1
ATOM 1972 N N . ASP A 1 245 ? 8.135 -2.848 -6.503 1.00 94.38 245 ASP A N 1
ATOM 1973 C CA . ASP A 1 245 ? 8.465 -3.924 -7.444 1.00 94.38 245 ASP A CA 1
ATOM 1974 C C . ASP A 1 245 ? 7.781 -3.761 -8.812 1.00 94.38 245 ASP A C 1
ATOM 1976 O O . ASP A 1 245 ? 8.379 -4.059 -9.847 1.00 94.38 245 ASP A O 1
ATOM 1980 N N . PHE A 1 246 ? 6.547 -3.252 -8.834 1.00 93.62 246 PHE A N 1
ATOM 1981 C CA . PHE A 1 246 ? 5.814 -2.998 -10.073 1.00 93.62 246 PHE A CA 1
ATOM 1982 C C . PHE A 1 246 ? 6.437 -1.842 -10.862 1.00 93.62 246 PHE A C 1
ATOM 1984 O O . PHE A 1 246 ? 6.649 -1.950 -12.070 1.00 93.62 246 PHE A O 1
ATOM 1991 N N . GLU A 1 247 ? 6.777 -0.746 -10.180 1.00 92.81 247 GLU A N 1
ATOM 1992 C CA . GLU A 1 247 ? 7.475 0.389 -10.785 1.00 92.81 247 GLU A CA 1
ATOM 1993 C C . GLU A 1 247 ? 8.836 -0.021 -11.344 1.00 92.81 247 GLU A C 1
ATOM 1995 O O . GLU A 1 247 ? 9.193 0.421 -12.432 1.00 92.81 247 GLU A O 1
ATOM 2000 N N . LEU A 1 248 ? 9.576 -0.886 -10.644 1.00 95.50 248 LEU A N 1
ATOM 2001 C CA . LEU A 1 248 ? 10.858 -1.408 -11.117 1.00 95.50 248 LEU A CA 1
ATOM 2002 C C . LEU A 1 248 ? 10.691 -2.257 -12.381 1.00 95.50 248 LEU A C 1
ATOM 2004 O O . LEU A 1 248 ? 11.397 -2.032 -13.365 1.00 95.50 248 LEU A O 1
ATOM 2008 N N . ALA A 1 249 ? 9.728 -3.182 -12.394 1.00 95.50 249 ALA A N 1
ATOM 2009 C CA . ALA A 1 249 ? 9.427 -3.990 -13.574 1.00 95.50 249 ALA A CA 1
ATOM 2010 C C . ALA A 1 249 ? 9.015 -3.119 -14.774 1.00 95.50 249 ALA A C 1
ATOM 2012 O O . ALA A 1 249 ? 9.461 -3.346 -15.902 1.00 95.50 249 ALA A O 1
ATOM 2013 N N . ASN A 1 250 ? 8.199 -2.087 -14.541 1.00 94.00 250 ASN A N 1
ATOM 2014 C CA . ASN A 1 250 ? 7.792 -1.166 -15.597 1.00 94.00 250 ASN A CA 1
ATOM 2015 C C . ASN A 1 250 ? 8.935 -0.243 -16.049 1.00 94.00 250 ASN A C 1
ATOM 2017 O O . ASN A 1 250 ? 9.060 0.020 -17.241 1.00 94.00 250 ASN A O 1
ATOM 2021 N N . ALA A 1 251 ? 9.808 0.201 -15.142 1.00 94.94 251 ALA A N 1
ATOM 2022 C CA . ALA A 1 251 ? 10.992 0.982 -15.492 1.00 94.94 251 ALA A CA 1
ATOM 2023 C C . ALA A 1 251 ? 11.942 0.187 -16.396 1.00 94.94 251 ALA A C 1
ATOM 2025 O O . ALA A 1 251 ? 12.417 0.732 -17.389 1.00 94.94 251 ALA A O 1
ATOM 2026 N N . ILE A 1 252 ? 12.160 -1.106 -16.111 1.00 95.81 252 ILE A N 1
ATOM 2027 C CA . ILE A 1 252 ? 12.915 -2.004 -16.998 1.00 95.81 252 ILE A CA 1
ATOM 2028 C C . ILE A 1 252 ? 12.272 -2.025 -18.389 1.00 95.81 252 ILE A C 1
ATOM 2030 O O . ILE A 1 252 ? 12.948 -1.759 -19.377 1.00 95.81 252 ILE A O 1
ATOM 2034 N N . ARG A 1 253 ? 10.963 -2.281 -18.476 1.00 95.50 253 ARG A N 1
ATOM 2035 C CA . ARG A 1 253 ? 10.229 -2.329 -19.751 1.00 95.50 253 ARG A CA 1
ATOM 2036 C C . ARG A 1 253 ? 10.356 -1.033 -20.562 1.00 95.50 253 ARG A C 1
ATOM 2038 O O . ARG A 1 253 ? 10.615 -1.081 -21.762 1.00 95.50 253 ARG A O 1
ATOM 2045 N N . GLU A 1 254 ? 10.148 0.122 -19.936 1.00 94.88 254 GLU A N 1
ATOM 2046 C CA . GLU A 1 254 ? 10.227 1.415 -20.631 1.00 94.88 254 GLU A CA 1
ATOM 2047 C C . GLU A 1 254 ? 11.660 1.723 -21.080 1.00 94.88 254 GLU A C 1
ATOM 2049 O O . GLU A 1 254 ? 11.881 2.241 -22.174 1.00 94.88 254 GLU A O 1
ATOM 2054 N N . LEU A 1 255 ? 12.653 1.355 -20.270 1.00 94.81 255 LEU A N 1
ATOM 2055 C CA . LEU A 1 255 ? 14.065 1.529 -20.595 1.00 94.81 255 LEU A CA 1
ATOM 2056 C C . LEU A 1 255 ? 14.486 0.682 -21.800 1.00 94.81 255 LEU A C 1
ATOM 2058 O O . LEU A 1 255 ? 15.175 1.170 -22.694 1.00 94.81 255 LEU A O 1
ATOM 2062 N N . VAL A 1 256 ? 14.050 -0.575 -21.834 1.00 93.62 256 VAL A N 1
ATOM 2063 C CA . VAL A 1 256 ? 14.226 -1.471 -22.981 1.00 93.62 256 VAL A CA 1
ATOM 2064 C C . VAL A 1 256 ? 13.690 -0.817 -24.244 1.00 93.62 256 VAL A C 1
ATOM 2066 O O . VAL A 1 256 ? 14.406 -0.705 -25.238 1.00 93.62 256 VAL A O 1
ATOM 2069 N N . LYS A 1 257 ? 12.440 -0.350 -24.184 1.00 94.69 257 LYS A N 1
ATOM 2070 C CA . LYS A 1 257 ? 11.773 0.287 -25.313 1.00 94.69 257 LYS A CA 1
ATOM 2071 C C . LYS A 1 257 ? 12.537 1.523 -25.787 1.00 94.69 257 LYS A C 1
ATOM 2073 O O . LYS A 1 257 ? 12.789 1.654 -26.978 1.00 94.69 257 LYS A O 1
ATOM 2078 N N . HIS A 1 258 ? 12.991 2.371 -24.862 1.00 95.00 258 HIS A N 1
ATOM 2079 C CA . HIS A 1 258 ? 13.819 3.533 -25.187 1.00 95.00 258 HIS A CA 1
ATOM 2080 C C . HIS A 1 258 ? 15.076 3.153 -25.985 1.00 95.00 258 HIS A C 1
ATOM 2082 O O . HIS A 1 258 ? 15.411 3.814 -26.968 1.00 95.00 258 HIS A O 1
ATOM 2088 N N . PHE A 1 259 ? 15.789 2.102 -25.574 1.00 94.31 259 PHE A N 1
ATOM 2089 C CA . PHE A 1 259 ? 17.007 1.678 -26.265 1.00 94.31 259 PHE A CA 1
ATOM 2090 C C . PHE A 1 259 ? 16.734 0.986 -27.606 1.00 94.31 259 PHE A C 1
ATOM 2092 O O . PHE A 1 259 ? 17.495 1.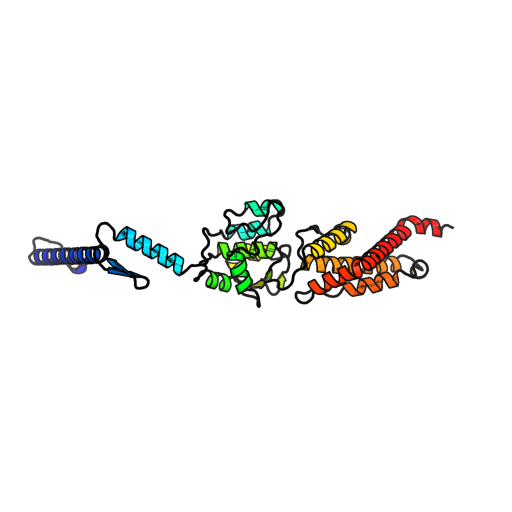205 -28.550 1.00 94.31 259 PHE A O 1
ATOM 2099 N N . ALA A 1 260 ? 15.648 0.220 -27.720 1.00 92.94 260 ALA A N 1
ATOM 2100 C CA . ALA A 1 260 ? 15.213 -0.349 -28.994 1.00 92.94 260 ALA A CA 1
ATOM 2101 C C . ALA A 1 260 ? 14.839 0.758 -30.003 1.00 92.94 260 ALA A C 1
ATOM 2103 O O . ALA A 1 260 ? 15.393 0.802 -31.104 1.00 92.94 260 ALA A O 1
ATOM 2104 N N . ASP A 1 261 ? 14.014 1.725 -29.585 1.00 93.44 261 ASP A N 1
ATOM 2105 C CA . ASP A 1 261 ? 13.605 2.882 -30.398 1.00 93.44 261 ASP A CA 1
ATOM 2106 C C . ASP A 1 261 ? 14.811 3.753 -30.803 1.00 93.44 261 ASP A C 1
ATOM 2108 O O . ASP A 1 261 ? 14.861 4.342 -31.892 1.00 93.44 261 ASP A O 1
ATOM 2112 N N . LYS A 1 262 ? 15.825 3.835 -29.933 1.00 93.12 262 LYS A N 1
ATOM 2113 C CA . LYS A 1 262 ? 17.075 4.541 -30.224 1.00 93.12 262 LYS A CA 1
ATOM 2114 C C . LYS A 1 262 ? 17.838 3.891 -31.377 1.00 93.12 262 LYS A C 1
ATOM 2116 O O . LYS A 1 262 ? 18.347 4.620 -32.227 1.00 93.12 262 LYS A O 1
ATOM 2121 N N . ILE A 1 263 ? 17.901 2.560 -31.446 1.00 93.62 263 ILE A N 1
ATOM 2122 C CA . ILE A 1 263 ? 18.538 1.870 -32.578 1.00 93.62 263 ILE A CA 1
ATOM 2123 C C . ILE A 1 263 ? 17.794 2.157 -33.880 1.00 93.62 263 ILE A C 1
ATOM 2125 O O . ILE A 1 263 ? 18.438 2.525 -34.862 1.00 93.62 263 ILE A O 1
ATOM 2129 N N . ASP A 1 264 ? 16.461 2.121 -33.869 1.00 92.69 264 ASP A N 1
ATOM 2130 C CA . ASP A 1 264 ? 15.661 2.478 -35.048 1.00 92.69 264 ASP A CA 1
ATOM 2131 C C . ASP A 1 264 ? 15.897 3.920 -35.498 1.00 92.69 264 ASP A C 1
ATOM 2133 O O . ASP A 1 264 ? 15.944 4.222 -36.692 1.00 92.69 264 ASP A O 1
ATOM 2137 N N . THR A 1 265 ? 16.068 4.828 -34.541 1.00 93.56 265 THR A N 1
ATOM 2138 C CA . THR A 1 265 ? 16.370 6.231 -34.826 1.00 93.56 265 THR A CA 1
ATOM 2139 C C . THR A 1 265 ? 17.751 6.382 -35.464 1.00 93.56 265 THR A C 1
ATOM 2141 O O . THR A 1 265 ? 17.886 7.078 -36.469 1.00 93.56 265 THR A O 1
ATOM 2144 N N . LEU A 1 266 ? 18.774 5.707 -34.931 1.00 93.06 266 LEU A N 1
ATOM 2145 C CA . LEU A 1 266 ? 20.130 5.748 -35.487 1.00 93.06 266 LEU A CA 1
ATOM 2146 C C . LEU A 1 266 ? 20.191 5.129 -36.892 1.00 93.06 266 LEU A C 1
ATOM 2148 O O . LEU A 1 266 ? 20.808 5.719 -37.778 1.00 93.06 266 LEU A O 1
ATOM 2152 N N . ALA A 1 267 ? 19.497 4.009 -37.115 1.00 92.44 267 ALA A N 1
ATOM 2153 C CA . ALA A 1 267 ? 19.422 3.347 -38.416 1.00 92.44 267 ALA A CA 1
ATOM 2154 C C . ALA A 1 267 ? 18.754 4.216 -39.494 1.00 92.44 267 ALA A C 1
ATOM 2156 O O . ALA A 1 267 ? 19.158 4.194 -40.653 1.00 92.44 267 ALA A O 1
ATOM 2157 N N . LYS A 1 268 ? 17.767 5.039 -39.115 1.00 92.69 268 LYS A N 1
ATOM 2158 C CA . LYS A 1 268 ? 17.126 6.001 -40.031 1.00 92.69 268 LYS A CA 1
ATOM 2159 C C . LYS A 1 268 ? 18.030 7.177 -40.398 1.00 92.69 268 LYS A C 1
ATOM 2161 O O . LYS A 1 268 ? 17.903 7.717 -41.495 1.00 92.69 268 LYS A O 1
ATOM 2166 N N . ILE A 1 269 ? 18.889 7.612 -39.478 1.00 90.00 269 ILE A N 1
ATOM 2167 C CA . ILE A 1 269 ? 19.734 8.801 -39.661 1.00 90.00 269 ILE A CA 1
ATOM 2168 C C . ILE A 1 269 ? 21.015 8.458 -40.434 1.00 90.00 269 ILE A C 1
ATOM 2170 O O . ILE A 1 269 ? 21.494 9.281 -41.216 1.00 90.00 269 ILE A O 1
ATOM 2174 N N . GLU A 1 270 ? 21.572 7.261 -40.240 1.00 91.06 270 GLU A N 1
ATOM 2175 C CA . GLU A 1 270 ? 22.857 6.870 -40.820 1.00 91.06 270 GLU A CA 1
ATOM 2176 C C . GLU A 1 270 ? 22.700 5.918 -42.018 1.00 91.06 270 GLU A C 1
ATOM 2178 O O . GLU A 1 270 ? 22.223 4.790 -41.894 1.00 91.06 270 GLU A O 1
ATOM 2183 N N . LYS A 1 271 ? 23.151 6.349 -43.203 1.00 88.81 271 LYS A N 1
ATOM 2184 C CA . LYS A 1 271 ? 23.102 5.517 -44.414 1.00 88.81 271 LYS A CA 1
ATOM 2185 C C . LYS A 1 271 ? 24.108 4.372 -44.296 1.00 88.81 271 LYS A C 1
ATOM 2187 O O . LYS A 1 271 ? 25.295 4.604 -44.099 1.00 88.81 271 LYS A O 1
ATOM 2192 N N . GLY A 1 272 ? 23.644 3.137 -44.487 1.00 88.69 272 GLY A N 1
ATOM 2193 C CA . GLY A 1 272 ? 24.491 1.949 -44.336 1.00 88.69 272 GLY A CA 1
ATOM 2194 C C . GLY A 1 272 ? 24.756 1.572 -42.876 1.00 88.69 272 GLY A C 1
ATOM 2195 O O . GLY A 1 272 ? 25.750 0.901 -42.599 1.00 88.69 272 GLY A O 1
ATOM 2196 N N . PHE A 1 273 ? 23.884 1.993 -41.950 1.00 92.44 273 PHE A N 1
ATOM 2197 C CA . PHE A 1 273 ? 23.961 1.644 -40.530 1.00 92.44 273 PHE A CA 1
ATOM 2198 C C . PHE A 1 273 ? 24.169 0.142 -40.303 1.00 92.44 273 PHE A C 1
ATOM 2200 O O . PHE A 1 273 ? 25.084 -0.232 -39.577 1.00 92.44 273 PHE A O 1
ATOM 2207 N N . ASP A 1 274 ? 23.395 -0.712 -40.977 1.00 90.19 274 ASP A N 1
ATOM 2208 C CA . ASP A 1 274 ? 23.475 -2.170 -40.801 1.00 90.19 274 ASP A CA 1
ATOM 2209 C C . ASP A 1 274 ? 24.830 -2.745 -41.235 1.00 90.19 274 ASP A C 1
ATOM 2211 O O . ASP A 1 274 ? 25.320 -3.707 -40.649 1.00 90.19 274 ASP A O 1
ATOM 2215 N N . THR A 1 275 ? 25.486 -2.122 -42.216 1.00 90.38 275 THR A N 1
ATOM 2216 C CA . THR A 1 275 ? 26.834 -2.508 -42.652 1.00 90.38 275 THR A CA 1
ATOM 2217 C C . THR A 1 275 ? 27.892 -2.095 -41.630 1.00 90.38 275 THR A C 1
ATOM 2219 O O . THR A 1 275 ? 28.835 -2.842 -41.376 1.00 90.38 275 THR A O 1
ATOM 2222 N N . LEU A 1 276 ? 27.751 -0.905 -41.035 1.00 90.00 276 LEU A N 1
ATOM 2223 C CA . LEU A 1 276 ? 28.683 -0.388 -40.026 1.00 90.00 276 LEU A CA 1
ATOM 2224 C C . LEU A 1 276 ? 28.505 -1.072 -38.664 1.00 90.00 276 LEU A C 1
ATOM 2226 O O . LEU A 1 276 ? 29.472 -1.237 -37.919 1.00 90.00 276 LEU A O 1
ATOM 2230 N N . PHE A 1 277 ? 27.277 -1.477 -38.340 1.00 93.06 277 PHE A N 1
ATOM 2231 C CA . PHE A 1 277 ? 26.900 -2.040 -37.048 1.00 93.06 277 PHE A CA 1
ATOM 2232 C C . PHE A 1 277 ? 26.060 -3.320 -37.213 1.00 93.06 277 PHE A C 1
ATOM 2234 O O . PHE A 1 277 ? 24.937 -3.387 -36.713 1.00 93.06 277 PHE A O 1
ATOM 2241 N N . PRO A 1 278 ? 26.604 -4.391 -37.823 1.00 88.81 278 PRO A N 1
ATOM 2242 C CA . PRO A 1 278 ? 25.839 -5.606 -38.143 1.00 88.81 278 PRO A CA 1
ATOM 2243 C C . PRO A 1 278 ? 25.275 -6.320 -36.906 1.00 88.81 278 PRO A C 1
ATOM 2245 O O . PRO A 1 278 ? 24.283 -7.035 -36.978 1.00 88.81 278 PRO A O 1
ATOM 2248 N N . ASN A 1 279 ? 25.879 -6.090 -35.737 1.00 86.88 279 ASN A N 1
ATOM 2249 C CA . ASN A 1 279 ? 25.458 -6.679 -34.465 1.00 86.88 279 ASN A CA 1
ATOM 2250 C C . ASN A 1 279 ? 24.486 -5.792 -33.660 1.00 86.88 279 ASN A C 1
ATOM 2252 O O . ASN A 1 279 ? 24.229 -6.090 -32.488 1.00 86.88 279 ASN A O 1
ATOM 2256 N N . ALA A 1 280 ? 24.011 -4.680 -34.232 1.00 89.38 280 ALA A N 1
ATOM 2257 C CA . ALA A 1 280 ? 23.042 -3.785 -33.601 1.00 89.38 280 ALA A CA 1
ATOM 2258 C C . ALA A 1 280 ? 21.648 -4.423 -33.529 1.00 89.38 280 ALA A C 1
ATOM 2260 O O . ALA A 1 280 ? 21.015 -4.362 -32.476 1.00 89.38 280 ALA A O 1
ATOM 2261 N N . ALA A 1 281 ? 21.227 -5.096 -34.607 1.00 87.69 281 ALA A N 1
ATOM 2262 C CA . ALA A 1 281 ? 19.940 -5.786 -34.692 1.00 87.69 281 ALA A CA 1
ATOM 2263 C C . ALA A 1 281 ? 19.794 -6.853 -33.598 1.00 87.69 281 ALA A C 1
ATOM 2265 O O . ALA A 1 281 ? 18.875 -6.781 -32.799 1.00 87.69 281 ALA A O 1
ATOM 2266 N N . ALA A 1 282 ? 20.788 -7.733 -33.433 1.00 89.19 282 ALA A N 1
ATOM 2267 C CA . ALA A 1 282 ? 20.752 -8.769 -32.396 1.00 89.19 282 ALA A CA 1
ATOM 2268 C C . ALA A 1 282 ? 20.611 -8.210 -30.964 1.00 89.19 282 ALA A C 1
ATOM 2270 O O . ALA A 1 282 ? 19.993 -8.833 -30.105 1.00 89.19 282 ALA A O 1
ATOM 2271 N N . GLY A 1 283 ? 21.198 -7.037 -30.687 1.00 88.19 283 GLY A N 1
ATOM 2272 C CA . GLY A 1 283 ? 21.038 -6.369 -29.393 1.00 88.19 283 GLY A CA 1
ATOM 2273 C C . GLY A 1 283 ? 19.638 -5.787 -29.204 1.00 88.19 283 GLY A C 1
ATOM 2274 O O . GLY A 1 283 ? 19.097 -5.855 -28.104 1.00 88.19 283 GLY A O 1
ATOM 2275 N N . LYS A 1 284 ? 19.053 -5.241 -30.275 1.00 92.25 284 LYS A N 1
ATOM 2276 C CA . LYS A 1 284 ? 17.673 -4.754 -30.295 1.00 92.25 284 LYS A CA 1
ATOM 2277 C C . LYS A 1 284 ? 16.684 -5.906 -30.101 1.00 92.25 284 LYS A C 1
ATOM 2279 O O . LYS A 1 284 ? 15.878 -5.828 -29.183 1.00 92.25 284 LYS A O 1
ATOM 2284 N N . ASP A 1 285 ? 16.801 -6.973 -30.886 1.00 92.81 285 ASP A N 1
ATOM 2285 C CA . ASP A 1 285 ? 15.895 -8.128 -30.850 1.00 92.81 285 ASP A CA 1
ATOM 2286 C C . ASP A 1 285 ? 15.856 -8.760 -29.451 1.00 92.81 285 ASP A C 1
ATOM 2288 O O . ASP A 1 285 ? 14.786 -9.007 -28.901 1.00 92.81 285 ASP A O 1
ATOM 2292 N N . PHE A 1 286 ? 17.026 -8.928 -28.823 1.00 93.88 286 PHE A N 1
ATOM 2293 C CA . PHE A 1 286 ? 17.123 -9.404 -27.442 1.00 93.88 286 PHE A CA 1
ATOM 2294 C C . PHE A 1 286 ? 16.398 -8.485 -26.448 1.00 93.88 286 PHE A C 1
ATOM 2296 O O . PHE A 1 286 ? 15.704 -8.951 -25.546 1.00 93.88 286 PHE A O 1
ATOM 2303 N N . LEU A 1 287 ? 16.569 -7.166 -26.582 1.00 93.25 287 LEU A N 1
ATOM 2304 C CA . LEU A 1 287 ? 15.889 -6.205 -25.720 1.00 93.25 287 LEU A CA 1
ATOM 2305 C C . LEU A 1 287 ? 14.369 -6.276 -25.935 1.00 93.25 287 LEU A C 1
ATOM 2307 O O . LEU A 1 287 ? 13.624 -6.289 -24.957 1.00 93.25 287 LEU A O 1
ATOM 2311 N N . GLU A 1 288 ? 13.895 -6.396 -27.175 1.00 92.88 288 GLU A N 1
ATOM 2312 C CA . GLU A 1 288 ? 12.464 -6.428 -27.497 1.00 92.88 288 GLU A CA 1
ATOM 2313 C C . GLU A 1 288 ? 11.678 -7.525 -26.758 1.00 92.88 288 GLU A C 1
ATOM 2315 O O . GLU A 1 288 ? 10.512 -7.296 -26.417 1.00 92.88 288 GLU A O 1
ATOM 2320 N N . GLU A 1 289 ? 12.321 -8.635 -26.376 1.00 92.50 289 GLU A N 1
ATOM 2321 C CA . GLU A 1 289 ? 11.739 -9.695 -25.534 1.00 92.50 289 GLU A CA 1
ATOM 2322 C C . GLU A 1 289 ? 11.169 -9.161 -24.198 1.00 92.50 289 GLU A C 1
ATOM 2324 O O . GLU A 1 289 ? 10.192 -9.688 -23.656 1.00 92.50 289 GLU A O 1
ATOM 2329 N N . PHE A 1 290 ? 11.711 -8.053 -23.684 1.00 93.00 290 PHE A N 1
ATOM 2330 C CA . PHE A 1 290 ? 11.322 -7.448 -22.407 1.00 93.00 290 PHE A CA 1
ATOM 2331 C C . PHE A 1 290 ? 10.270 -6.327 -22.532 1.00 93.00 290 PHE A C 1
ATOM 2333 O O . PHE A 1 290 ? 9.810 -5.806 -21.513 1.00 93.00 290 PHE A O 1
ATOM 2340 N N . THR A 1 291 ? 9.824 -5.968 -23.743 1.00 93.38 291 THR A N 1
ATOM 2341 C CA . THR A 1 291 ? 8.921 -4.811 -23.982 1.00 93.38 291 THR A CA 1
ATOM 2342 C C . THR A 1 291 ? 7.438 -5.068 -23.700 1.00 93.38 291 THR A C 1
ATOM 2344 O O . THR A 1 291 ? 6.643 -4.122 -23.600 1.00 93.38 291 THR A O 1
ATOM 2347 N N . GLY A 1 292 ? 7.042 -6.338 -23.569 1.00 92.88 292 GLY A N 1
ATOM 2348 C CA . GLY A 1 292 ? 5.640 -6.704 -23.358 1.00 92.88 292 GLY A CA 1
ATOM 2349 C C . GLY A 1 292 ? 5.023 -6.087 -22.085 1.00 92.88 292 GLY A C 1
ATOM 2350 O O . GLY A 1 292 ? 5.741 -5.629 -21.197 1.00 92.88 292 GLY A O 1
ATOM 2351 N N . PRO A 1 293 ? 3.686 -6.062 -21.967 1.00 93.31 293 PRO A N 1
ATOM 2352 C CA . PRO A 1 293 ? 2.995 -5.346 -20.895 1.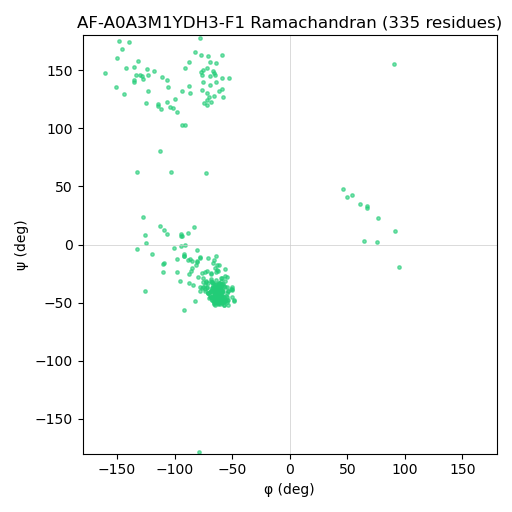00 93.31 293 PRO A CA 1
ATOM 2353 C C . PRO A 1 293 ? 3.294 -5.915 -19.498 1.00 93.31 293 PRO A C 1
ATOM 2355 O O . PRO A 1 293 ? 3.333 -7.136 -19.297 1.00 93.31 293 PRO A O 1
ATOM 2358 N N . VAL A 1 294 ? 3.456 -5.007 -18.531 1.00 92.88 294 VAL A N 1
ATOM 2359 C CA . VAL A 1 294 ? 3.573 -5.302 -17.095 1.00 92.88 294 VAL A CA 1
ATOM 2360 C C . VAL A 1 294 ? 2.185 -5.195 -16.458 1.00 92.88 294 VAL A C 1
ATOM 2362 O O . VAL A 1 294 ? 1.452 -4.240 -16.703 1.00 92.88 294 VAL A O 1
ATOM 2365 N N . SER A 1 295 ? 1.814 -6.198 -15.670 1.00 91.50 295 SER A N 1
ATOM 2366 C CA . SER A 1 295 ? 0.501 -6.366 -15.035 1.00 91.50 295 SER A CA 1
ATOM 2367 C C . SER A 1 295 ? 0.662 -7.023 -13.664 1.00 91.50 295 SER A C 1
ATOM 2369 O O . SER A 1 295 ? 1.729 -7.568 -13.376 1.00 91.50 295 SER A O 1
ATOM 2371 N N . GLU A 1 296 ? -0.399 -7.040 -12.851 1.00 88.06 296 GLU A N 1
ATOM 2372 C CA . GLU A 1 296 ? -0.412 -7.739 -11.554 1.00 88.06 296 GLU A CA 1
ATOM 2373 C C . GLU A 1 296 ? 0.072 -9.196 -11.669 1.00 88.06 296 GLU A C 1
ATOM 2375 O O . GLU A 1 296 ? 0.804 -9.686 -10.815 1.00 88.06 296 GLU A O 1
ATOM 2380 N N . ALA A 1 297 ? -0.291 -9.892 -12.748 1.00 90.19 297 ALA A N 1
ATOM 2381 C CA . ALA A 1 297 ? 0.005 -11.311 -12.893 1.00 90.19 297 ALA A CA 1
ATOM 2382 C C . ALA A 1 297 ? 1.484 -11.614 -13.194 1.00 90.19 297 ALA A C 1
ATOM 2384 O O . ALA A 1 297 ? 1.922 -12.731 -12.931 1.00 90.19 297 ALA A O 1
ATOM 2385 N N . ASN A 1 298 ? 2.241 -10.662 -13.758 1.00 93.38 298 ASN A N 1
ATOM 2386 C CA . ASN A 1 298 ? 3.543 -10.955 -14.372 1.00 93.38 298 ASN A CA 1
ATOM 2387 C C . ASN A 1 298 ? 4.698 -10.021 -13.975 1.00 93.38 298 ASN A C 1
ATOM 2389 O O . ASN A 1 298 ? 5.819 -10.258 -14.419 1.00 93.38 298 ASN A O 1
ATOM 2393 N N . TYR A 1 299 ? 4.475 -8.964 -13.184 1.00 94.06 299 TYR A N 1
ATOM 2394 C CA . TYR A 1 299 ? 5.539 -7.995 -12.874 1.00 94.06 299 TYR A CA 1
ATOM 2395 C C . TYR A 1 299 ? 6.739 -8.635 -12.156 1.00 94.06 299 TYR A C 1
ATOM 2397 O O . TYR A 1 299 ? 7.878 -8.309 -12.488 1.00 94.06 299 TYR A O 1
ATOM 2405 N N . ILE A 1 300 ? 6.503 -9.588 -11.244 1.00 95.25 300 ILE A N 1
ATOM 2406 C CA . ILE A 1 300 ? 7.581 -10.344 -10.585 1.00 95.25 300 ILE A CA 1
ATOM 2407 C C . ILE A 1 300 ? 8.324 -11.219 -11.583 1.00 95.25 300 ILE A C 1
ATOM 2409 O O . ILE A 1 300 ? 9.541 -11.115 -11.663 1.00 95.25 300 ILE A O 1
ATOM 2413 N N . ASP A 1 301 ? 7.608 -12.015 -12.376 1.00 94.81 301 ASP A N 1
ATOM 2414 C CA . ASP A 1 301 ? 8.226 -12.940 -13.331 1.00 94.81 301 ASP A CA 1
ATOM 2415 C C . ASP A 1 301 ? 9.062 -12.176 -14.380 1.00 94.81 301 ASP A C 1
ATOM 2417 O O . ASP A 1 301 ? 10.142 -12.611 -14.778 1.00 94.81 301 ASP A O 1
ATOM 2421 N N . ARG A 1 302 ? 8.614 -10.976 -14.780 1.00 94.94 302 ARG A N 1
ATOM 2422 C CA . ARG A 1 302 ? 9.389 -10.064 -15.638 1.00 94.94 302 ARG A CA 1
ATOM 2423 C C . ARG A 1 302 ? 10.642 -9.533 -14.947 1.00 94.94 302 ARG A C 1
ATOM 2425 O O . ARG A 1 302 ? 11.707 -9.511 -15.560 1.00 94.94 302 ARG A O 1
ATOM 2432 N N . ALA A 1 303 ? 10.526 -9.097 -13.696 1.00 96.25 303 ALA A N 1
ATOM 2433 C CA . ALA A 1 303 ? 11.660 -8.597 -12.926 1.00 96.25 303 ALA A CA 1
ATOM 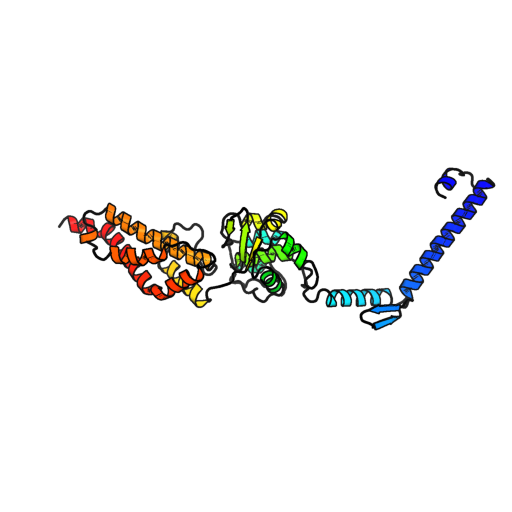2434 C C . ALA A 1 303 ? 12.708 -9.696 -12.669 1.00 96.25 303 ALA A C 1
ATOM 2436 O O . ALA A 1 303 ? 13.906 -9.444 -12.796 1.00 96.25 303 ALA A O 1
ATOM 2437 N N . THR A 1 304 ? 12.281 -10.926 -12.374 1.00 95.69 304 THR A N 1
ATOM 2438 C CA . THR A 1 304 ? 13.189 -12.067 -12.198 1.00 95.69 304 THR A CA 1
ATOM 2439 C C . THR A 1 304 ? 13.809 -12.511 -13.518 1.00 95.69 304 THR A C 1
ATOM 2441 O O . THR A 1 304 ? 15.017 -12.719 -13.563 1.00 95.69 304 THR A O 1
ATOM 2444 N N . GLY A 1 305 ? 13.038 -12.556 -14.610 1.00 95.31 305 GLY A N 1
ATOM 2445 C CA . GLY A 1 305 ? 13.575 -12.856 -15.942 1.00 95.31 305 GLY A CA 1
ATOM 2446 C C . GLY A 1 305 ? 14.611 -11.827 -16.409 1.00 95.31 305 GLY A C 1
ATOM 2447 O O . GLY A 1 305 ? 15.604 -12.178 -17.046 1.00 95.31 305 GLY A O 1
ATOM 2448 N N . PHE A 1 306 ? 14.435 -10.553 -16.039 1.00 96.56 306 PHE A N 1
ATOM 2449 C CA . PHE A 1 306 ? 15.465 -9.531 -16.229 1.00 96.56 306 PHE A CA 1
ATOM 2450 C C . PHE A 1 306 ? 16.735 -9.856 -15.431 1.00 96.56 306 PHE A C 1
ATOM 2452 O O . PHE A 1 306 ? 17.828 -9.809 -15.992 1.00 96.56 306 PHE A O 1
ATOM 2459 N N . LEU A 1 307 ? 16.610 -10.210 -14.147 1.00 97.00 307 LEU A N 1
ATOM 2460 C CA . LEU A 1 307 ? 17.758 -10.539 -13.296 1.00 97.00 307 LEU A CA 1
ATOM 2461 C C . LEU A 1 307 ? 18.557 -11.738 -13.824 1.00 97.00 307 LEU A C 1
ATOM 2463 O O . LEU A 1 307 ? 19.786 -11.682 -13.864 1.00 97.00 307 LEU A O 1
ATOM 2467 N N . GLU A 1 308 ? 17.877 -12.778 -14.307 1.00 96.62 308 GLU A N 1
ATOM 2468 C CA . GLU A 1 308 ? 18.506 -13.958 -14.919 1.00 96.62 308 GLU A CA 1
ATOM 2469 C C . GLU A 1 308 ? 19.356 -13.605 -16.149 1.00 96.62 308 GLU A C 1
ATOM 2471 O O . GLU A 1 308 ? 20.379 -14.239 -16.414 1.00 96.62 308 GLU A O 1
ATOM 2476 N N . GLN A 1 309 ? 18.966 -12.564 -16.889 1.00 95.62 309 GLN A N 1
ATOM 2477 C CA . GLN A 1 309 ? 19.637 -12.130 -18.117 1.00 95.62 309 GLN A CA 1
ATOM 2478 C C . GLN A 1 309 ? 20.329 -10.764 -17.983 1.00 95.62 309 GLN A C 1
ATOM 2480 O O . GLN A 1 309 ? 20.733 -10.166 -18.985 1.00 95.62 309 GLN A O 1
ATOM 2485 N N . LYS A 1 310 ? 20.534 -10.287 -16.748 1.00 94.44 310 LYS A N 1
ATOM 2486 C CA . LYS A 1 310 ? 21.026 -8.935 -16.432 1.00 94.44 310 LYS A CA 1
ATOM 2487 C C . LYS A 1 310 ? 22.333 -8.593 -17.141 1.00 94.44 310 LYS A C 1
ATOM 2489 O O . LYS A 1 310 ? 22.508 -7.475 -17.622 1.00 94.44 310 LYS A O 1
ATOM 2494 N N . GLN A 1 311 ? 23.259 -9.550 -17.224 1.00 94.25 311 GLN A N 1
ATOM 2495 C CA . GLN A 1 311 ? 24.551 -9.330 -17.873 1.00 94.25 311 GLN A CA 1
ATOM 2496 C C . GLN A 1 311 ? 24.390 -9.092 -19.379 1.00 94.25 311 GLN A C 1
ATOM 2498 O O . GLN A 1 311 ? 24.888 -8.094 -19.895 1.00 94.25 311 GLN A O 1
ATOM 2503 N N . LYS A 1 312 ? 23.618 -9.947 -20.064 1.00 93.94 312 LYS A N 1
ATOM 2504 C CA . LYS A 1 312 ? 23.317 -9.783 -21.495 1.00 93.94 312 LYS A CA 1
ATOM 2505 C C . LYS A 1 312 ? 22.620 -8.452 -21.765 1.00 93.94 312 LYS A C 1
ATOM 2507 O O . LYS A 1 312 ? 22.960 -7.760 -22.720 1.00 93.94 312 LYS A O 1
ATOM 2512 N N . PHE A 1 313 ? 21.704 -8.063 -20.881 1.00 93.94 313 PHE A N 1
ATOM 2513 C CA . PHE A 1 313 ? 21.043 -6.765 -20.932 1.00 93.94 313 PHE A CA 1
ATOM 2514 C C . PHE A 1 313 ? 22.038 -5.609 -20.803 1.00 93.94 313 PHE A C 1
ATOM 2516 O O . PHE A 1 313 ? 22.022 -4.691 -21.625 1.00 93.94 313 PHE A O 1
ATOM 2523 N N . SER A 1 314 ? 22.935 -5.656 -19.813 1.00 93.12 314 SER A N 1
ATOM 2524 C CA . SER A 1 314 ? 23.989 -4.647 -19.637 1.00 93.12 314 SER A CA 1
ATOM 2525 C C . SER A 1 314 ? 24.839 -4.503 -20.899 1.00 93.12 314 SER A C 1
ATOM 2527 O O . SER A 1 314 ? 25.111 -3.386 -21.343 1.00 93.12 314 SER A O 1
ATOM 2529 N N . ASP A 1 315 ? 25.223 -5.626 -21.503 1.00 93.69 315 ASP A N 1
ATOM 2530 C CA . ASP A 1 315 ? 26.071 -5.650 -22.692 1.00 93.69 315 ASP A CA 1
ATOM 2531 C C . ASP A 1 315 ? 25.347 -5.093 -23.926 1.00 93.69 315 ASP A C 1
ATOM 2533 O O . ASP A 1 315 ? 25.938 -4.320 -24.687 1.00 93.69 315 ASP A O 1
ATOM 2537 N N . ALA A 1 316 ? 24.057 -5.408 -24.093 1.00 93.69 316 ALA A N 1
ATOM 2538 C CA . ALA A 1 316 ? 23.218 -4.846 -25.149 1.00 93.69 316 ALA A CA 1
ATOM 2539 C C . ALA A 1 316 ? 23.089 -3.319 -25.012 1.00 93.69 316 ALA A C 1
ATOM 2541 O O . ALA A 1 316 ? 23.397 -2.588 -25.955 1.00 93.69 316 ALA A O 1
ATOM 2542 N N . VAL A 1 317 ? 22.743 -2.815 -23.823 1.00 92.94 317 VAL A N 1
ATOM 2543 C CA . VAL A 1 317 ? 22.626 -1.369 -23.560 1.00 92.94 317 VAL A CA 1
ATOM 2544 C C . VAL A 1 317 ? 23.955 -0.644 -23.792 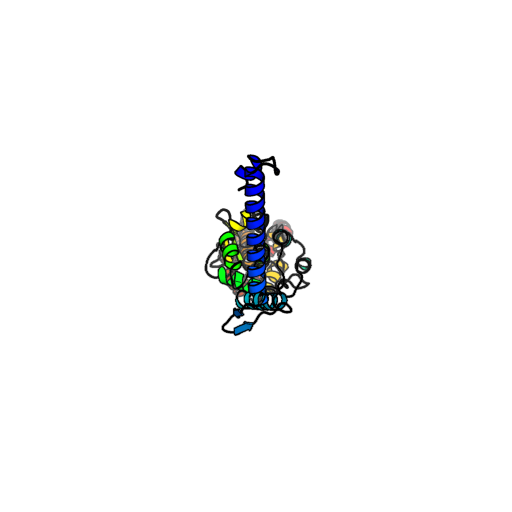1.00 92.94 317 VAL A C 1
ATOM 2546 O O . VAL A 1 317 ? 24.000 0.366 -24.499 1.00 92.94 317 VAL A O 1
ATOM 2549 N N . LYS A 1 318 ? 25.065 -1.173 -23.259 1.00 92.12 318 LYS A N 1
ATOM 2550 C CA . LYS A 1 318 ? 26.405 -0.593 -23.461 1.00 92.12 318 LYS A CA 1
ATOM 2551 C C . LYS A 1 318 ? 26.786 -0.540 -24.936 1.00 92.12 318 LYS A C 1
ATOM 2553 O O . LYS A 1 318 ? 27.370 0.448 -25.381 1.00 92.12 318 LYS A O 1
ATOM 2558 N N . ARG A 1 319 ? 26.449 -1.575 -25.710 1.00 92.44 319 ARG A N 1
ATOM 2559 C CA . ARG A 1 319 ? 26.686 -1.594 -27.158 1.00 92.44 319 ARG A CA 1
ATOM 2560 C C . ARG A 1 319 ? 25.929 -0.466 -27.855 1.00 92.44 319 ARG A C 1
ATOM 2562 O O . ARG A 1 319 ? 26.547 0.265 -28.623 1.00 92.44 319 ARG A O 1
ATOM 2569 N N . ILE A 1 320 ? 24.645 -0.280 -27.548 1.00 92.81 320 ILE A N 1
ATOM 2570 C CA . ILE A 1 320 ? 23.816 0.783 -28.138 1.00 92.81 320 ILE A CA 1
ATOM 2571 C C . ILE A 1 320 ? 24.389 2.170 -27.812 1.00 92.81 32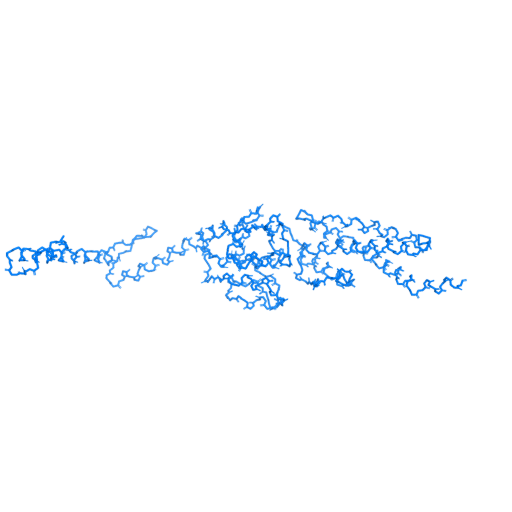0 ILE A C 1
ATOM 2573 O O . ILE A 1 320 ? 24.563 2.993 -28.710 1.00 92.81 320 ILE A O 1
ATOM 2577 N N . LEU A 1 321 ? 24.769 2.408 -26.554 1.00 91.69 321 LEU A N 1
ATOM 2578 C CA . LEU A 1 321 ? 25.399 3.666 -26.132 1.00 91.69 321 LEU A CA 1
ATOM 2579 C C . LEU A 1 321 ? 26.734 3.928 -26.848 1.00 91.69 321 LEU A C 1
ATOM 2581 O O . LEU A 1 321 ? 27.036 5.063 -27.221 1.00 91.69 321 LEU A O 1
ATOM 2585 N N . ASN A 1 322 ? 27.536 2.885 -27.072 1.00 93.44 322 ASN A N 1
ATOM 2586 C CA . ASN A 1 322 ? 28.793 3.004 -27.807 1.00 93.44 322 ASN A CA 1
ATOM 2587 C C . ASN A 1 322 ? 28.569 3.320 -29.291 1.00 93.44 322 ASN A C 1
ATOM 2589 O O . ASN A 1 322 ? 29.293 4.156 -29.835 1.00 93.44 322 ASN A O 1
ATOM 2593 N N . ILE A 1 323 ? 27.564 2.705 -29.926 1.00 93.62 323 ILE A N 1
ATOM 2594 C CA . ILE A 1 323 ? 27.168 3.009 -31.309 1.00 93.62 323 ILE A CA 1
ATOM 2595 C C . ILE A 1 323 ? 26.745 4.478 -31.415 1.00 93.62 323 ILE A C 1
ATOM 2597 O O . ILE A 1 323 ? 27.295 5.213 -32.232 1.00 93.62 323 ILE A O 1
ATOM 2601 N N . GLU A 1 324 ? 25.844 4.937 -30.540 1.00 92.38 324 GLU A N 1
ATOM 2602 C CA . GLU A 1 324 ? 25.396 6.336 -30.492 1.00 92.38 324 GLU A CA 1
ATOM 2603 C C . GLU A 1 324 ? 26.582 7.303 -30.356 1.00 92.38 324 GLU A C 1
ATOM 2605 O O . GLU A 1 324 ? 26.724 8.260 -31.123 1.00 92.38 324 GLU A O 1
ATOM 2610 N N . LYS A 1 325 ? 27.485 7.031 -29.405 1.00 93.69 325 LYS A N 1
ATOM 2611 C CA . LYS A 1 325 ? 28.668 7.862 -29.162 1.00 93.69 325 LYS A CA 1
ATOM 2612 C C . LYS A 1 325 ? 29.622 7.871 -30.357 1.00 93.69 325 LYS A C 1
ATOM 2614 O O . LYS A 1 325 ? 30.210 8.914 -30.649 1.00 93.69 325 LYS A O 1
ATOM 2619 N N . PHE A 1 326 ? 29.795 6.739 -31.038 1.00 93.62 326 PHE A N 1
ATOM 2620 C CA . PHE A 1 326 ? 30.636 6.645 -32.227 1.00 93.62 326 PHE A CA 1
ATOM 2621 C C . PHE A 1 326 ? 30.041 7.428 -33.400 1.00 93.62 326 PHE A C 1
ATOM 2623 O O . PHE A 1 326 ? 30.752 8.239 -33.993 1.00 93.62 326 PHE A O 1
ATOM 2630 N N . ILE A 1 327 ? 28.748 7.249 -33.688 1.00 91.94 327 ILE A N 1
ATOM 2631 C CA . ILE A 1 327 ? 28.042 7.987 -34.747 1.00 91.94 327 ILE A CA 1
ATOM 2632 C C . ILE A 1 327 ? 28.151 9.491 -34.499 1.00 91.94 327 ILE A C 1
ATOM 2634 O O . ILE A 1 327 ? 28.498 10.240 -35.407 1.00 91.94 327 ILE A O 1
ATOM 2638 N N . ARG A 1 328 ? 27.934 9.937 -33.258 1.00 91.19 328 ARG A N 1
ATOM 2639 C CA . ARG A 1 328 ? 27.974 11.364 -32.925 1.00 91.19 328 ARG A CA 1
ATOM 2640 C C . ARG A 1 328 ? 29.377 11.967 -32.996 1.00 91.19 328 ARG A C 1
ATOM 2642 O O . ARG A 1 328 ? 29.535 13.081 -33.480 1.00 91.19 328 ARG A O 1
ATOM 2649 N N . ASN A 1 329 ? 30.384 11.266 -32.473 1.00 93.62 329 ASN A N 1
ATOM 2650 C CA . ASN A 1 329 ? 31.683 11.883 -32.188 1.00 93.62 329 ASN A CA 1
ATOM 2651 C C . ASN A 1 329 ? 32.822 11.421 -33.103 1.00 93.62 329 ASN A C 1
ATOM 2653 O O . ASN A 1 329 ? 33.882 12.036 -33.074 1.00 93.62 329 ASN A O 1
ATOM 2657 N N . ARG A 1 330 ? 32.686 10.304 -33.826 1.00 89.62 330 ARG A N 1
ATOM 2658 C CA . ARG A 1 330 ? 33.800 9.699 -34.582 1.00 89.62 330 ARG A CA 1
ATOM 2659 C C . ARG A 1 330 ? 33.483 9.468 -36.050 1.00 89.62 330 ARG A C 1
ATOM 2661 O O . ARG A 1 330 ? 34.333 9.750 -36.888 1.00 89.62 330 ARG A O 1
ATOM 2668 N N . LEU A 1 331 ? 32.271 9.022 -36.370 1.00 88.94 331 LEU A N 1
ATOM 2669 C CA . LEU A 1 331 ? 31.866 8.741 -37.746 1.00 88.94 331 LEU A CA 1
ATOM 2670 C C . LEU A 1 331 ? 32.027 9.935 -38.714 1.00 88.94 331 LEU A C 1
ATOM 2672 O O . LEU A 1 331 ? 32.469 9.694 -39.836 1.00 88.94 331 LEU A O 1
ATOM 2676 N N . PRO A 1 332 ? 31.782 11.206 -38.319 1.00 88.75 332 PRO A N 1
ATOM 2677 C CA . PRO A 1 332 ? 32.029 12.350 -39.199 1.00 88.75 332 PRO A CA 1
ATOM 2678 C C . PRO A 1 332 ? 33.485 12.467 -39.666 1.00 88.75 332 PRO A C 1
ATOM 2680 O O . PRO A 1 332 ? 33.719 12.862 -40.801 1.00 88.75 332 PRO A O 1
ATOM 2683 N N . TYR A 1 333 ? 34.451 12.091 -38.822 1.00 87.69 333 TYR A N 1
ATOM 2684 C CA . TYR A 1 333 ? 35.877 12.119 -39.163 1.00 87.69 333 TYR A CA 1
ATOM 2685 C C . TYR A 1 333 ? 36.276 10.939 -40.050 1.00 87.69 333 TYR A C 1
ATOM 2687 O O . TYR A 1 333 ? 37.081 11.100 -40.959 1.00 87.69 333 TYR A O 1
ATOM 2695 N N . VAL A 1 334 ? 35.688 9.762 -39.812 1.00 84.88 334 VAL A N 1
ATOM 2696 C CA . VAL A 1 334 ? 35.957 8.554 -40.610 1.00 84.88 334 VAL A CA 1
ATOM 2697 C C . VAL A 1 334 ? 3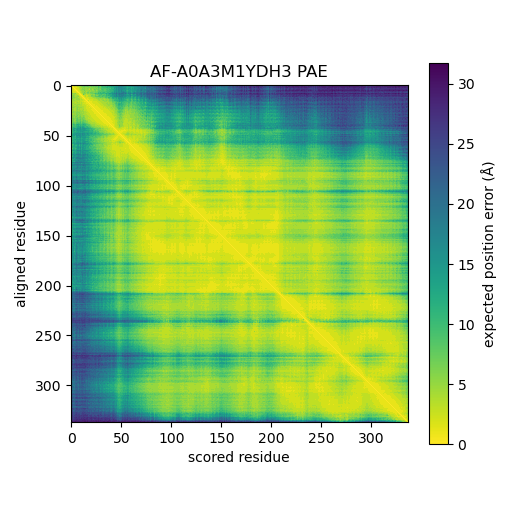5.444 8.709 -42.040 1.00 84.88 334 VAL A C 1
ATOM 2699 O O . VAL A 1 334 ? 36.090 8.240 -42.959 1.00 84.88 334 VAL A O 1
ATOM 2702 N N . LYS A 1 335 ? 34.319 9.404 -42.245 1.00 81.56 335 LYS A N 1
ATOM 2703 C CA . LYS A 1 335 ? 33.752 9.665 -43.581 1.00 81.56 335 LYS A CA 1
ATOM 2704 C C . LYS A 1 335 ? 34.543 10.669 -44.430 1.00 81.56 335 LYS A C 1
ATOM 2706 O O . LYS A 1 335 ? 34.210 10.854 -45.596 1.00 81.56 335 LYS A O 1
ATOM 2711 N N . GLN A 1 336 ? 35.500 11.381 -43.835 1.00 76.25 336 GLN A N 1
ATOM 2712 C CA . GLN A 1 336 ? 36.362 12.343 -44.535 1.00 76.25 336 GLN A CA 1
ATOM 2713 C C . GLN A 1 336 ? 37.664 11.709 -45.044 1.00 76.25 336 GLN A C 1
ATOM 2715 O O . GLN A 1 336 ? 38.405 12.369 -45.771 1.00 76.25 336 GLN A O 1
ATOM 2720 N N . TRP A 1 337 ? 37.941 10.472 -44.631 1.00 54.03 337 TRP A N 1
ATOM 2721 C CA . TRP A 1 337 ? 39.028 9.625 -45.114 1.00 54.03 337 TRP A CA 1
ATOM 2722 C C . TRP A 1 337 ? 38.472 8.658 -46.154 1.00 54.03 337 TRP A C 1
ATOM 2724 O O . TRP A 1 337 ? 39.238 8.316 -47.081 1.00 54.03 337 TRP A O 1
#

Foldseek 3Di:
DVVLCVVCVDCPDPSNVVVVVVVVVVVVVVVVVVVVVVCCLQAPWDADPNDTDGGHNVCSVVVVVVRVVVVLCVFQVAEDPDAAALQLLLVLLPDPQLLCNQVRDDDPLPNQADNNNAGPCCPRSLNVVLQVVQAPHWDFLQRSQVVQCGPRYNHHSSRNSNSVSSCLLQQFKWKAAPNDIDRHSPDPPVSVCSVDSVSSRRMIMHTQNDADDLVLLVVLLVLCVVLVLCVLQVDPRDRDSSQGLLSSLVSLLVSLVSLLVLLVVVPVVDDCLCVVCVCLVVLNVVSVVSNDDRDSVCSVVSSVVCVVCVVSNVVSSVSSVVSVCCVPPPVVVVVVD

Secondary structure (DSSP, 8-state):
-HHHHHH---TTSHHHHHHHHHHHHHHHHHHHHHHHHHHHHHHSEEEETTEEEE--TTTHHHHHHHHHHHHHHHH-TT--SS---THHHHHHHH---GGGGGGG--SGGG--B-TT--B-GGGSHHHHHHHHHHSSS-EEHHHHHHHHHSTTT---HHHHHHHHHHHHHTT-EEEEETTEEE-STTSTTHHHHTT-HHHHTT-EEEE------HHHHHHHHHHHHHTTHHHHHT-SS---TTS-HHHHHHHHHHHHHHHHHHHHHHHHHSTTHHHH-TTHHHHHHHHHTT-SPP-TTTHHHHHHHHHHTHHHHHHHHHHHHHHHHHHHHTHHHHTT-

Radius of gyration: 34.72 Å; Cα contacts (8 Å, |Δi|>4): 421; chains: 1; bounding box: 100×46×94 Å